Protein AF-A0A1Y1MEG2-F1 (afdb_monomer_lite)

Sequence (226 aa):
NVDNLCLPRALVVAIAKATGDPDYHNIRKDRAQIQYQKAKLLMQEAEVEIGANGAGLLELQKFQSHLSNFKIVVYNYGTKWRDILFEGDSDASLKINLLYCNNHYNVIASLTSAFVCRYFCDKCHVGYNNKFGHSCIGVCSSCKHAPPCDREQHIKCPNCSRYFVSKTCFNKHKELAPKELKTVCEKLFKCKTCYKTIREGMEHTCNSYYCKTCKKNRPDDHLCYM

Foldseek 3Di:
DQPLLQVLLLVQLLVCLLVVPPCSVCSVVCPVPNSVVSSVVLCVQLVHDADPLHDADVNVQSSCVSPQLEWEWEAEPDPQQQDTRDTRPHPHPGYWYWYQDPNGIHGDSDLCVVQVAPDADPQRRDGHHDPLPDDDCCAANQLRHGRHDDADDWDADPQQRGTARDVVSVVSQQDADPPHPGGVSQQWHADPPQRDIDGPPDDDDPQWDQDPQVRGIDGVPDDDDD

pLDDT: mean 89.36, std 7.58, range [56.0, 97.88]

Radius of gyration: 23.46 Å; chains: 1; bounding box: 53×42×66 Å

Structure (mmCIF, N/CA/C/O backbone):
data_AF-A0A1Y1MEG2-F1
#
_entry.id   AF-A0A1Y1MEG2-F1
#
loop_
_atom_site.group_PDB
_atom_site.id
_atom_site.type_symbol
_atom_site.label_atom_id
_atom_site.label_alt_id
_atom_site.label_comp_id
_atom_site.label_asym_id
_atom_site.label_entity_id
_atom_site.label_seq_id
_atom_site.pdbx_PDB_ins_code
_atom_site.Cartn_x
_atom_site.Cartn_y
_atom_site.Cartn_z
_atom_site.occupancy
_atom_site.B_iso_or_equiv
_atom_site.auth_seq_id
_atom_site.auth_comp_id
_atom_site.auth_asym_id
_atom_site.auth_atom_id
_atom_site.pdbx_PDB_model_num
ATOM 1 N N . ASN A 1 1 ? -17.553 -11.718 14.188 1.00 56.00 1 ASN A N 1
ATOM 2 C CA . ASN A 1 1 ? -17.823 -10.584 15.093 1.00 56.00 1 ASN A CA 1
ATOM 3 C C . ASN A 1 1 ? -19.312 -10.281 15.027 1.00 56.00 1 ASN A C 1
ATOM 5 O O . ASN A 1 1 ? -19.815 -10.252 13.914 1.00 56.00 1 ASN A O 1
ATOM 9 N N . VAL A 1 2 ? -19.997 -10.113 16.158 1.00 67.31 2 VAL A N 1
ATOM 10 C CA . VAL A 1 2 ? -21.469 -9.932 16.234 1.00 67.31 2 VAL A CA 1
ATOM 11 C C . VAL A 1 2 ? -21.881 -8.566 16.799 1.00 67.31 2 VAL A C 1
ATOM 13 O O . VAL A 1 2 ? -23.062 -8.258 16.851 1.00 67.31 2 VAL A O 1
ATOM 16 N N . ASP A 1 3 ? -20.917 -7.730 17.194 1.00 79.69 3 ASP A N 1
ATOM 17 C CA . ASP A 1 3 ? -21.151 -6.459 17.893 1.00 79.69 3 ASP A CA 1
ATOM 18 C C . ASP A 1 3 ? -21.179 -5.221 16.975 1.00 79.69 3 ASP A C 1
ATOM 20 O O . ASP A 1 3 ? -21.146 -4.100 17.466 1.00 79.69 3 ASP A O 1
ATOM 24 N N . ASN A 1 4 ? -21.201 -5.397 15.647 1.00 88.75 4 ASN A N 1
ATOM 25 C CA . ASN A 1 4 ? -21.081 -4.333 14.634 1.00 88.75 4 ASN A CA 1
ATOM 26 C C . ASN A 1 4 ? -19.788 -3.489 14.689 1.00 88.75 4 ASN A C 1
ATOM 28 O O . ASN A 1 4 ? -19.543 -2.679 13.796 1.00 88.75 4 ASN A O 1
ATOM 32 N N . LEU A 1 5 ? -18.878 -3.742 15.636 1.00 93.12 5 LEU A N 1
ATOM 33 C CA . LEU A 1 5 ? -17.628 -2.994 15.832 1.00 93.12 5 LEU A CA 1
ATOM 34 C C . LEU A 1 5 ? -16.473 -3.530 14.983 1.00 93.12 5 LEU A C 1
ATOM 36 O O . LEU A 1 5 ? -15.303 -3.386 15.334 1.00 93.12 5 LEU A O 1
ATOM 40 N N . CYS A 1 6 ? -16.775 -4.184 13.864 1.00 95.00 6 CYS A N 1
ATOM 41 C CA . CYS A 1 6 ? -15.752 -4.790 13.018 1.00 95.00 6 CYS A CA 1
ATOM 42 C C . CYS A 1 6 ? -14.744 -3.772 12.470 1.00 95.00 6 CYS A C 1
ATOM 44 O O . CYS A 1 6 ? -13.552 -4.065 12.479 1.00 95.00 6 CYS A O 1
ATOM 46 N N . LEU A 1 7 ? -15.190 -2.570 12.089 1.00 96.50 7 LEU A N 1
ATOM 47 C CA . LEU A 1 7 ? -14.300 -1.502 11.633 1.00 96.50 7 LEU A CA 1
ATOM 48 C C . LEU A 1 7 ? -13.327 -1.030 12.729 1.00 96.50 7 LEU A C 1
ATOM 50 O O . LEU A 1 7 ? -12.123 -1.201 12.537 1.00 96.50 7 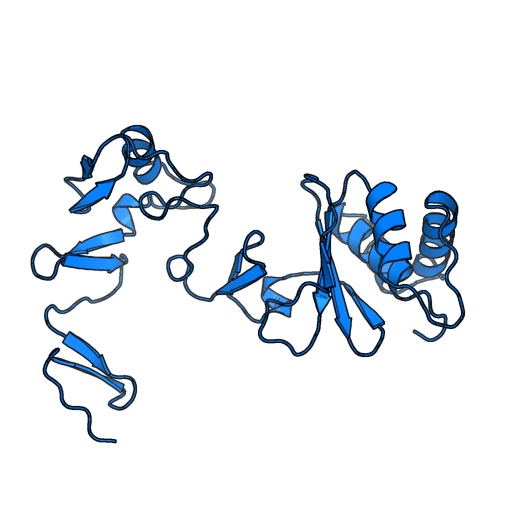LEU A O 1
ATOM 54 N N . PRO A 1 8 ? -13.771 -0.490 13.882 1.00 97.12 8 PRO A N 1
ATOM 55 C CA . PRO A 1 8 ? -12.843 0.024 14.892 1.00 97.12 8 PRO A CA 1
ATOM 56 C C . PRO A 1 8 ? -11.948 -1.079 15.473 1.00 97.12 8 PRO A C 1
ATOM 58 O O . PRO A 1 8 ? -10.762 -0.852 15.706 1.00 97.12 8 PRO A O 1
ATOM 61 N N . ARG A 1 9 ? -12.449 -2.315 15.612 1.00 96.75 9 ARG A N 1
ATOM 62 C CA . ARG A 1 9 ? -11.621 -3.468 16.006 1.00 96.75 9 ARG A CA 1
ATOM 63 C C . ARG A 1 9 ? -10.546 -3.800 14.968 1.00 96.75 9 ARG A C 1
ATOM 65 O O . ARG A 1 9 ? -9.422 -4.141 15.345 1.00 96.75 9 ARG A O 1
ATOM 72 N N . ALA A 1 10 ? -10.865 -3.709 13.677 1.00 97.06 10 ALA A N 1
ATOM 73 C CA . ALA A 1 10 ? -9.890 -3.902 12.609 1.00 97.06 10 ALA A CA 1
ATOM 74 C C . ALA A 1 10 ? -8.850 -2.770 12.588 1.00 97.06 10 ALA A C 1
ATOM 76 O O . ALA A 1 10 ? -7.658 -3.054 12.470 1.00 97.06 10 ALA A O 1
ATOM 77 N N . LEU A 1 11 ? -9.271 -1.515 12.784 1.00 97.88 11 LEU A N 1
ATOM 78 C CA . LEU A 1 11 ? -8.370 -0.364 12.885 1.00 97.88 11 LEU A CA 1
ATOM 79 C C . LEU A 1 11 ? -7.366 -0.540 14.026 1.00 97.88 11 LEU A C 1
ATOM 81 O O . LEU A 1 11 ? -6.169 -0.444 13.788 1.00 97.88 11 LEU A O 1
ATOM 85 N N . VAL A 1 12 ? -7.820 -0.905 15.227 1.00 97.81 12 VAL A N 1
ATOM 86 C CA . VAL A 1 12 ? -6.942 -1.158 16.383 1.00 97.81 12 VAL A CA 1
ATOM 87 C C . VAL A 1 12 ? -5.876 -2.215 16.078 1.00 97.81 12 VAL A C 1
ATOM 89 O O . VAL A 1 12 ? -4.698 -2.024 16.378 1.00 97.81 12 VAL A O 1
ATOM 92 N N . VAL A 1 13 ? -6.264 -3.329 15.451 1.00 97.56 13 VAL A N 1
ATOM 93 C CA . VAL A 1 13 ? -5.317 -4.396 15.083 1.00 97.56 13 VAL A CA 1
ATOM 94 C C . VAL A 1 13 ? -4.341 -3.928 14.003 1.00 97.56 13 VAL A C 1
ATOM 96 O O . VAL A 1 13 ? -3.157 -4.269 14.058 1.00 97.56 13 VAL A O 1
ATOM 99 N N . ALA A 1 14 ? -4.814 -3.158 13.023 1.00 97.12 14 ALA A N 1
ATOM 100 C CA . ALA A 1 14 ? -3.979 -2.635 11.950 1.00 97.12 14 ALA A CA 1
ATOM 101 C C . ALA A 1 14 ? -2.985 -1.575 12.448 1.00 97.12 14 ALA A C 1
ATOM 103 O O . ALA A 1 14 ? -1.819 -1.629 12.063 1.00 97.12 14 ALA A O 1
ATOM 104 N N . ILE A 1 15 ? -3.413 -0.680 13.344 1.00 97.06 15 ILE A N 1
ATOM 105 C CA . ILE A 1 15 ? -2.559 0.309 14.016 1.00 97.06 15 ILE A CA 1
ATOM 106 C C . ILE A 1 15 ? -1.446 -0.416 14.769 1.00 97.06 15 ILE A C 1
ATOM 108 O O . ILE A 1 15 ? -0.277 -0.177 14.484 1.00 97.06 15 ILE A O 1
ATOM 112 N N . ALA A 1 16 ? -1.799 -1.373 15.636 1.00 96.75 16 ALA A N 1
ATOM 113 C CA . ALA A 1 16 ? -0.828 -2.158 16.398 1.00 96.75 16 ALA A CA 1
ATOM 114 C C . ALA A 1 16 ? 0.191 -2.869 15.488 1.00 96.75 16 ALA A C 1
ATOM 116 O O . ALA A 1 16 ? 1.383 -2.937 15.788 1.00 96.75 16 ALA A O 1
ATOM 117 N N . LYS A 1 17 ? -0.255 -3.375 14.330 1.00 95.50 17 LYS A N 1
ATOM 118 C CA . LYS A 1 17 ? 0.644 -3.984 13.345 1.00 95.50 17 LYS A CA 1
ATOM 119 C C . LYS A 1 17 ? 1.578 -2.963 12.692 1.00 95.50 17 LYS A C 1
ATOM 121 O O . LYS A 1 17 ? 2.751 -3.277 12.493 1.00 95.50 17 LYS A O 1
ATOM 126 N N . ALA A 1 18 ? 1.055 -1.799 12.313 1.00 94.12 18 ALA A N 1
ATOM 127 C CA . ALA A 1 18 ? 1.789 -0.758 11.602 1.00 94.12 18 ALA A CA 1
ATOM 128 C C . ALA A 1 18 ? 2.834 -0.067 12.490 1.00 94.12 18 ALA A C 1
ATOM 130 O O . ALA A 1 18 ? 3.904 0.284 12.000 1.00 94.12 18 ALA A O 1
ATOM 131 N N . THR A 1 19 ? 2.551 0.084 13.785 1.00 94.88 19 THR A N 1
ATOM 132 C CA . THR A 1 19 ? 3.462 0.698 14.763 1.00 94.88 19 THR A CA 1
ATOM 133 C C . THR A 1 19 ? 4.447 -0.288 15.388 1.00 94.88 19 THR A C 1
ATOM 135 O O . THR A 1 19 ? 5.378 0.137 16.064 1.00 94.88 19 THR A O 1
ATOM 138 N N . GLY A 1 20 ? 4.274 -1.595 15.162 1.00 94.44 20 GLY A N 1
ATOM 139 C CA . GLY A 1 20 ? 5.105 -2.619 15.797 1.00 94.44 20 GLY A CA 1
ATOM 140 C C . GLY A 1 20 ? 4.824 -2.771 17.294 1.00 94.44 20 GLY A C 1
ATOM 141 O O . GLY A 1 20 ? 5.748 -3.028 18.058 1.00 94.44 20 GLY A O 1
ATOM 142 N N . ASP A 1 21 ? 3.564 -2.602 17.702 1.00 95.75 21 ASP A N 1
ATOM 143 C CA . ASP A 1 21 ? 3.123 -2.696 19.095 1.00 95.75 21 ASP A CA 1
ATOM 144 C C . ASP A 1 21 ? 3.514 -4.064 19.707 1.00 95.75 21 ASP A C 1
ATOM 146 O O . ASP A 1 21 ? 3.182 -5.110 19.126 1.00 95.75 21 ASP A O 1
ATOM 150 N N . PRO A 1 22 ? 4.208 -4.092 20.865 1.00 96.06 22 PRO A N 1
ATOM 151 C CA . PRO A 1 22 ? 4.634 -5.336 21.509 1.00 96.06 22 PRO A CA 1
ATOM 152 C C . PRO A 1 22 ? 3.455 -6.243 21.898 1.00 96.06 22 PRO A C 1
ATOM 154 O O . PRO A 1 22 ? 3.593 -7.468 21.892 1.00 96.06 22 PRO A O 1
ATOM 157 N N . ASP A 1 23 ? 2.274 -5.672 22.150 1.00 95.38 23 ASP A N 1
ATOM 158 C CA . ASP A 1 23 ? 1.051 -6.395 22.496 1.00 95.38 23 ASP A CA 1
ATOM 159 C C . ASP A 1 23 ? 0.210 -6.804 21.280 1.00 95.38 23 ASP A C 1
ATOM 161 O O . ASP A 1 23 ? -0.886 -7.355 21.437 1.00 95.38 23 ASP A O 1
ATOM 165 N N . TYR A 1 24 ? 0.713 -6.623 20.051 1.00 96.00 24 TYR A N 1
ATOM 166 C CA . TYR A 1 24 ? -0.004 -6.945 18.812 1.00 96.00 24 TYR A CA 1
ATOM 167 C C . TYR A 1 24 ? -0.692 -8.321 18.838 1.00 96.00 24 TYR A C 1
ATOM 169 O O . TYR A 1 24 ? -1.834 -8.464 18.395 1.00 96.00 24 TYR A O 1
ATOM 177 N N . HIS A 1 25 ? -0.032 -9.352 19.375 1.00 95.81 25 HIS A N 1
ATOM 178 C CA . HIS A 1 25 ? -0.606 -10.696 19.456 1.00 95.81 25 HIS A CA 1
ATOM 179 C C . HIS A 1 25 ? -1.798 -10.798 20.414 1.00 95.81 25 HIS A C 1
ATOM 181 O O . HIS A 1 25 ? -2.749 -11.527 20.115 1.00 95.81 25 HIS A O 1
ATOM 187 N N . ASN A 1 26 ? -1.756 -10.087 21.541 1.00 96.56 26 ASN A N 1
ATOM 188 C CA . ASN A 1 26 ? -2.843 -10.040 22.516 1.00 96.56 26 ASN A CA 1
ATOM 189 C C . ASN A 1 26 ? -4.017 -9.225 21.961 1.00 96.56 26 ASN A C 1
ATOM 191 O O . ASN A 1 26 ? -5.154 -9.695 22.009 1.00 96.56 26 ASN A O 1
ATOM 195 N N . ILE A 1 27 ? -3.723 -8.082 21.332 1.00 96.56 27 ILE A N 1
ATOM 196 C CA . ILE A 1 27 ? -4.700 -7.221 20.656 1.00 96.56 27 ILE A CA 1
ATOM 197 C C . ILE A 1 27 ? -5.405 -7.988 19.531 1.00 96.56 27 ILE A C 1
ATOM 199 O O . ILE A 1 27 ? -6.628 -8.038 19.479 1.00 96.56 27 ILE A O 1
ATOM 203 N N . ARG A 1 28 ? -4.662 -8.659 18.643 1.00 95.06 28 ARG A N 1
ATOM 204 C CA . ARG A 1 28 ? -5.244 -9.408 17.516 1.00 95.06 28 ARG A CA 1
ATOM 205 C C . ARG A 1 28 ? -6.159 -10.550 17.959 1.00 95.06 28 ARG A C 1
ATOM 207 O O . ARG A 1 28 ? -7.113 -10.867 17.255 1.00 95.06 28 ARG A O 1
ATOM 214 N N . LYS A 1 29 ? -5.837 -11.204 19.076 1.00 94.44 29 LYS A N 1
ATOM 215 C CA . LYS A 1 29 ? -6.625 -12.315 19.632 1.00 94.44 29 LYS A CA 1
ATOM 216 C C . LYS A 1 29 ? -7.743 -11.849 20.569 1.00 94.44 29 LYS A C 1
ATOM 218 O O . LYS A 1 29 ? -8.429 -12.703 21.116 1.00 94.44 29 LYS A O 1
ATOM 223 N N . ASP A 1 30 ? -7.883 -10.539 20.774 1.00 94.50 30 ASP A N 1
ATOM 224 C CA . ASP A 1 30 ? -8.781 -9.929 21.759 1.00 94.50 30 ASP A CA 1
ATOM 225 C C . ASP A 1 30 ? -8.650 -10.547 23.164 1.00 94.50 30 ASP A C 1
ATOM 227 O O . ASP A 1 30 ? -9.629 -10.791 23.873 1.00 94.50 30 ASP A O 1
ATOM 231 N N . ARG A 1 31 ? -7.412 -10.852 23.578 1.00 94.50 31 ARG A N 1
ATOM 232 C CA . ARG A 1 31 ? -7.159 -11.400 24.917 1.00 94.50 31 ARG A CA 1
ATOM 233 C C . ARG A 1 31 ? -7.563 -10.375 25.966 1.00 94.50 31 ARG A C 1
ATOM 235 O O . ARG A 1 31 ? -7.221 -9.207 25.829 1.00 94.50 31 ARG A O 1
ATOM 242 N N . ALA A 1 32 ? -8.284 -10.826 26.993 1.00 93.50 32 ALA A N 1
ATOM 243 C CA . ALA A 1 32 ? -8.824 -9.964 28.045 1.00 93.50 32 ALA A CA 1
ATOM 244 C C . ALA A 1 32 ? -9.617 -8.753 27.506 1.00 93.50 32 ALA A C 1
ATOM 246 O O . ALA A 1 32 ? -9.633 -7.698 28.129 1.00 93.50 32 ALA A O 1
ATOM 247 N N . GLN A 1 33 ? -10.253 -8.895 26.336 1.00 94.44 33 GLN A N 1
ATOM 248 C CA . GLN A 1 33 ? -11.025 -7.833 25.683 1.00 94.44 33 GLN A CA 1
ATOM 249 C C . GLN A 1 33 ? -10.211 -6.580 25.308 1.00 94.44 33 GLN A C 1
ATOM 251 O O . GLN A 1 33 ? -10.778 -5.505 25.104 1.00 94.44 33 GLN A O 1
ATOM 256 N N . ILE A 1 34 ? -8.881 -6.684 25.194 1.00 96.06 34 ILE A N 1
ATOM 257 C CA . ILE A 1 34 ? -8.016 -5.535 24.883 1.00 96.06 34 ILE A CA 1
ATOM 258 C C . ILE A 1 34 ? -8.394 -4.894 23.538 1.00 96.06 34 ILE A C 1
ATOM 260 O O . ILE A 1 34 ? -8.375 -3.668 23.417 1.00 96.06 34 ILE A O 1
ATOM 264 N N . GLN A 1 35 ? -8.754 -5.693 22.526 1.00 96.38 35 GLN A N 1
ATOM 265 C CA . GLN A 1 35 ? -9.163 -5.165 21.221 1.00 96.38 35 GLN A CA 1
ATOM 266 C C . GLN A 1 35 ? -10.457 -4.368 21.353 1.00 96.38 35 GLN A C 1
ATOM 268 O O . GLN A 1 35 ? -10.565 -3.278 20.797 1.00 96.38 35 GLN A O 1
ATOM 273 N N . TYR A 1 36 ? -11.428 -4.918 22.084 1.00 95.81 36 TYR A N 1
ATOM 274 C CA . TYR A 1 36 ? -12.718 -4.280 22.316 1.00 95.81 36 TYR A CA 1
ATOM 275 C C . TYR A 1 36 ? -12.570 -2.943 23.046 1.00 95.81 36 TYR A C 1
ATOM 277 O O . TYR A 1 36 ? -13.102 -1.935 22.587 1.00 95.81 36 TYR A O 1
ATOM 285 N N . GLN A 1 37 ? -11.806 -2.917 24.141 1.00 96.62 37 GLN A N 1
ATOM 286 C CA . GLN A 1 37 ? -11.613 -1.707 24.942 1.00 96.62 37 GLN A CA 1
ATOM 287 C C . GLN A 1 37 ? -10.895 -0.615 24.143 1.00 96.62 37 GLN A C 1
ATOM 289 O O . GLN A 1 37 ? -11.354 0.525 24.096 1.00 96.62 37 GLN A O 1
ATOM 294 N N . LYS A 1 38 ? -9.825 -0.971 23.419 1.00 97.56 38 LYS A N 1
ATOM 295 C CA . LYS A 1 38 ? -9.136 -0.035 22.516 1.00 97.56 38 LYS A CA 1
ATOM 296 C C . LYS A 1 38 ? -10.045 0.448 21.382 1.00 97.56 38 LYS A C 1
ATOM 298 O O . LYS A 1 38 ? -9.948 1.603 20.990 1.00 97.56 38 LYS A O 1
ATOM 303 N N . ALA A 1 39 ? -10.932 -0.402 20.862 1.00 97.19 39 ALA A N 1
ATOM 304 C CA . ALA A 1 39 ? -11.874 -0.015 19.812 1.00 97.19 39 ALA A CA 1
ATOM 305 C C . ALA A 1 39 ? -12.910 0.993 20.328 1.00 97.19 39 ALA A C 1
ATOM 307 O O . ALA A 1 39 ? -13.209 1.959 19.634 1.00 97.19 39 ALA A O 1
ATOM 308 N N . LYS A 1 40 ? -13.419 0.802 21.552 1.00 96.94 40 LYS A N 1
ATOM 309 C CA . LYS A 1 40 ? -14.319 1.757 22.213 1.00 96.94 40 LYS A CA 1
ATOM 310 C C . LYS A 1 40 ? -13.640 3.095 22.484 1.00 96.94 40 LYS A C 1
ATOM 312 O O . LYS A 1 40 ? -14.232 4.127 22.190 1.00 96.94 40 LYS A O 1
ATOM 317 N N . LEU A 1 41 ? -12.400 3.069 22.973 1.00 97.75 41 LEU A N 1
ATOM 318 C CA . LEU A 1 41 ? -11.614 4.283 23.179 1.00 97.75 41 LEU A CA 1
ATOM 319 C C . LEU A 1 41 ? -11.390 5.030 21.856 1.00 97.75 41 LEU A C 1
ATOM 321 O O . LEU A 1 41 ? -11.687 6.214 21.772 1.00 97.75 41 LEU A O 1
ATOM 325 N N . LEU A 1 42 ? -10.978 4.324 20.798 1.00 97.81 42 LEU A N 1
ATOM 326 C CA . LEU A 1 42 ? -10.789 4.912 19.469 1.00 97.81 42 LEU A CA 1
ATOM 327 C C . LEU A 1 42 ? -12.076 5.553 18.927 1.00 97.81 42 LEU A C 1
ATOM 329 O O . LEU A 1 42 ? -12.027 6.618 18.322 1.00 97.81 42 LEU A O 1
ATOM 333 N N . MET A 1 43 ? -13.230 4.911 19.127 1.00 97.81 43 MET A N 1
ATOM 334 C CA . MET A 1 43 ? -14.527 5.478 18.744 1.00 97.81 43 MET A CA 1
ATOM 335 C C . MET A 1 43 ? -14.841 6.765 19.504 1.00 97.81 43 MET A C 1
ATOM 337 O O . MET A 1 43 ? -15.316 7.720 18.897 1.00 97.81 43 MET A O 1
ATOM 341 N N . GLN A 1 44 ? -14.573 6.787 20.811 1.00 97.50 44 GLN A N 1
ATOM 342 C CA . GLN A 1 44 ? -14.793 7.960 21.649 1.00 97.50 44 GLN A CA 1
ATOM 343 C C . GLN A 1 44 ? -13.890 9.123 21.224 1.00 97.50 44 GLN A C 1
ATOM 345 O O . GLN A 1 44 ? -14.376 10.235 21.063 1.00 97.50 44 GLN A O 1
ATOM 350 N N . GLU A 1 45 ? -12.600 8.865 21.003 1.00 97.38 45 GLU A N 1
ATOM 351 C CA . GLU A 1 45 ? -11.635 9.887 20.581 1.00 97.38 45 GLU A CA 1
ATOM 352 C C . GLU A 1 45 ? -11.932 10.443 19.182 1.00 97.38 45 GLU A C 1
ATOM 354 O O . GLU A 1 45 ? -11.740 11.630 18.944 1.00 97.38 45 GLU A O 1
ATOM 359 N N . ALA A 1 46 ? -12.413 9.599 18.265 1.00 96.81 46 ALA A N 1
ATOM 360 C CA . ALA A 1 46 ? -12.767 9.999 16.903 1.00 96.81 46 ALA A CA 1
ATOM 361 C C . ALA A 1 46 ? -14.205 10.539 16.770 1.00 96.81 46 ALA A C 1
ATOM 363 O O . ALA A 1 46 ? -14.647 10.809 15.652 1.00 96.81 46 ALA A O 1
ATOM 364 N N . GLU A 1 47 ? -14.957 10.638 17.874 1.00 97.06 47 GLU A N 1
ATOM 365 C CA . GLU A 1 47 ? -16.367 11.059 17.894 1.00 97.06 47 GLU A CA 1
ATOM 366 C C . GLU A 1 47 ? -17.241 10.256 16.902 1.00 97.06 47 GLU A C 1
ATOM 368 O O . GLU A 1 47 ? -18.047 10.787 16.119 1.00 97.06 47 GLU A O 1
ATOM 373 N N . VAL A 1 48 ? -17.041 8.933 16.904 1.00 96.56 48 VAL A N 1
ATOM 374 C CA . VAL A 1 48 ? -17.735 7.970 16.043 1.00 96.56 48 VAL A CA 1
ATOM 375 C C . VAL A 1 48 ? -18.709 7.123 16.855 1.00 96.56 48 VAL A C 1
ATOM 377 O O . VAL A 1 48 ? -18.318 6.354 17.732 1.00 96.56 48 VAL A O 1
ATOM 380 N N . GLU A 1 49 ? -19.978 7.165 16.465 1.00 93.75 49 GLU A N 1
ATOM 381 C CA . GLU A 1 49 ? -21.012 6.258 16.954 1.00 93.75 49 GLU A CA 1
ATOM 382 C C . GLU A 1 49 ? -21.380 5.259 15.855 1.00 93.75 49 GLU A C 1
ATOM 384 O O . GLU A 1 49 ? -21.615 5.639 14.712 1.00 93.75 49 GLU A O 1
ATOM 389 N N . ILE A 1 50 ? -21.415 3.966 16.191 1.00 91.88 50 ILE A N 1
ATOM 390 C CA . ILE A 1 50 ? -21.754 2.897 15.243 1.00 91.88 50 ILE A CA 1
ATOM 391 C C . ILE A 1 50 ? -23.111 2.323 15.631 1.00 91.88 50 ILE A C 1
ATOM 393 O O . ILE A 1 50 ? -23.260 1.730 16.700 1.00 91.88 50 ILE A O 1
ATOM 397 N N . GLY A 1 51 ? -24.090 2.498 14.745 1.00 87.31 51 GLY A N 1
ATOM 398 C CA . GLY A 1 51 ? -25.440 1.973 14.918 1.00 87.31 51 GLY A CA 1
ATOM 399 C C . GLY A 1 51 ? -25.578 0.486 14.572 1.00 87.31 51 GLY A C 1
ATOM 400 O O . GLY A 1 51 ? -24.616 -0.223 14.268 1.00 87.31 51 GLY A O 1
ATOM 401 N N . ALA A 1 52 ? -26.825 0.010 14.556 1.00 84.88 52 ALA A N 1
ATOM 402 C CA . ALA A 1 52 ? -27.166 -1.384 14.250 1.00 84.88 52 ALA A CA 1
ATOM 403 C C . ALA A 1 52 ? -26.746 -1.842 12.837 1.00 84.88 52 ALA A C 1
ATOM 405 O O . ALA A 1 52 ? -26.571 -3.036 12.611 1.00 84.88 52 ALA A O 1
ATOM 406 N N . ASN A 1 53 ? -26.549 -0.902 11.909 1.00 84.50 53 ASN A N 1
ATOM 407 C CA . ASN A 1 53 ? -26.160 -1.181 10.525 1.00 84.50 53 ASN A CA 1
ATOM 408 C C . ASN A 1 53 ? -24.640 -1.339 10.335 1.00 84.50 53 ASN A C 1
ATOM 410 O O . ASN A 1 53 ? -24.185 -1.638 9.232 1.00 84.50 53 ASN A O 1
ATOM 414 N N . GLY A 1 54 ? -23.853 -1.167 11.401 1.00 88.38 54 GLY A N 1
ATOM 415 C CA . GLY A 1 54 ? -22.398 -1.159 11.319 1.00 88.38 54 GLY A CA 1
ATOM 416 C C . GLY A 1 54 ? -21.841 0.163 10.795 1.00 88.38 54 GLY A C 1
ATOM 417 O O . GLY A 1 54 ? -22.544 1.168 10.721 1.00 88.38 54 GLY A O 1
ATOM 418 N N . ALA A 1 55 ? -20.543 0.156 10.497 1.00 92.56 55 ALA A N 1
ATOM 419 C CA . ALA A 1 55 ? -19.807 1.335 10.058 1.00 92.56 55 ALA A CA 1
ATOM 420 C C . ALA A 1 55 ? -19.633 1.366 8.534 1.00 92.56 55 ALA A C 1
ATOM 422 O O . ALA A 1 55 ? -19.327 0.344 7.910 1.00 92.56 55 ALA A O 1
ATOM 423 N N . GLY A 1 56 ? -19.766 2.550 7.949 1.00 92.19 56 GLY A N 1
ATOM 424 C CA . GLY A 1 56 ? -19.629 2.807 6.524 1.00 92.19 56 GLY A CA 1
ATOM 425 C C . GLY A 1 56 ? -18.645 3.935 6.219 1.00 92.19 56 GLY A C 1
ATOM 426 O O . GLY A 1 56 ? -17.649 4.144 6.914 1.00 92.19 56 GLY A O 1
ATOM 427 N N . LEU A 1 57 ? -18.922 4.650 5.127 1.00 93.75 57 LEU A N 1
ATOM 428 C CA . LEU A 1 57 ? -18.040 5.686 4.588 1.00 93.75 57 LEU A CA 1
ATOM 429 C C . LEU A 1 57 ? -17.881 6.891 5.530 1.00 93.75 57 LEU A C 1
ATOM 431 O O . LEU A 1 57 ? -16.780 7.421 5.646 1.00 93.75 57 LEU A O 1
ATOM 435 N N . LEU A 1 58 ? -18.952 7.303 6.217 1.00 94.75 58 LEU A N 1
ATOM 436 C CA . LEU A 1 58 ? -18.925 8.450 7.132 1.00 94.75 58 LEU A CA 1
ATOM 437 C C . LEU A 1 58 ? -18.020 8.180 8.339 1.00 94.75 58 LEU A C 1
ATOM 439 O O . LEU A 1 58 ? -17.196 9.015 8.710 1.00 94.75 58 LEU A O 1
ATOM 443 N N . GLU A 1 59 ? -18.119 6.984 8.919 1.00 96.50 59 GLU A N 1
ATOM 444 C CA . GLU A 1 59 ? -17.259 6.574 10.026 1.00 96.50 59 GLU A CA 1
ATOM 445 C C . GLU A 1 59 ? -15.804 6.435 9.566 1.00 96.50 59 GLU A C 1
ATOM 447 O O . GLU A 1 59 ? -14.898 6.876 10.269 1.00 96.50 59 GLU A O 1
ATOM 452 N N . LEU A 1 60 ? -15.563 5.884 8.368 1.00 96.94 60 LEU A N 1
ATOM 453 C CA . LEU A 1 60 ? -14.223 5.812 7.772 1.00 96.94 60 LEU A CA 1
ATOM 454 C C . LEU A 1 60 ? -13.584 7.196 7.603 1.00 96.94 60 LEU A C 1
ATOM 456 O O . LEU A 1 60 ? -12.402 7.351 7.906 1.00 96.94 60 LEU A O 1
ATOM 460 N N . GLN A 1 61 ? -14.352 8.198 7.167 1.00 96.81 61 GLN A N 1
ATOM 461 C CA . GLN A 1 61 ? -13.878 9.579 7.050 1.00 96.81 61 GLN A CA 1
ATOM 462 C C . GLN A 1 61 ? -13.493 10.158 8.412 1.00 96.81 61 GLN A C 1
ATOM 464 O O . GLN A 1 61 ? -12.384 10.666 8.556 1.00 96.81 61 GLN A O 1
ATOM 469 N N . LYS A 1 62 ? -14.351 10.010 9.429 1.00 97.25 62 LYS A N 1
ATOM 470 C CA . LYS A 1 62 ? -14.048 10.460 10.798 1.00 97.25 62 LYS A CA 1
ATOM 471 C C . LYS A 1 62 ? -12.797 9.786 11.364 1.00 97.25 62 LYS A C 1
ATOM 473 O O . LYS A 1 62 ? -11.909 10.462 11.881 1.00 97.25 62 LYS A O 1
ATOM 478 N N . PHE A 1 63 ? -12.677 8.467 11.203 1.00 97.75 63 PHE A N 1
ATOM 479 C CA . PHE A 1 63 ? -11.477 7.745 11.624 1.00 97.75 63 PHE A CA 1
ATOM 480 C C . PHE A 1 63 ? -10.230 8.203 10.868 1.00 97.75 63 PHE A C 1
ATOM 482 O O . PHE A 1 63 ? -9.178 8.321 11.485 1.00 97.75 63 PHE A O 1
ATOM 489 N N . GLN A 1 64 ? -10.322 8.478 9.564 1.00 97.31 64 GLN A N 1
ATOM 490 C CA . GLN A 1 64 ? -9.196 9.007 8.794 1.00 97.31 64 GLN A CA 1
ATOM 491 C C . GLN A 1 64 ? -8.771 10.398 9.281 1.00 97.31 64 GLN A C 1
ATOM 493 O O . GLN A 1 64 ? -7.573 10.661 9.371 1.00 97.31 64 GLN A O 1
ATOM 498 N N . SER A 1 65 ? -9.723 11.277 9.606 1.00 96.19 65 SER A N 1
ATOM 499 C CA . SER A 1 65 ? -9.426 12.604 10.156 1.00 96.19 65 SER A CA 1
ATOM 500 C C . SER A 1 65 ? -8.733 12.519 11.517 1.00 96.19 65 SER A C 1
ATOM 502 O O . SER A 1 65 ? -7.758 13.231 11.746 1.00 96.19 65 SER A O 1
ATOM 504 N N . HIS A 1 66 ? -9.188 11.618 12.396 1.00 97.00 66 HIS A N 1
ATOM 505 C CA . HIS A 1 66 ? -8.564 11.393 13.706 1.00 97.00 66 HIS A CA 1
ATOM 506 C C . HIS A 1 66 ? -7.167 10.767 13.585 1.00 97.00 66 HIS A C 1
ATOM 508 O O . HIS A 1 66 ? -6.197 11.224 14.188 1.00 97.00 66 HIS A O 1
ATOM 514 N N . LEU A 1 67 ? -7.034 9.740 12.744 1.00 95.69 67 LEU A N 1
ATOM 515 C CA . LEU A 1 67 ? -5.796 8.994 12.512 1.00 95.69 67 LEU A CA 1
ATOM 516 C C . LEU A 1 67 ? -4.919 9.670 11.446 1.00 95.69 67 LEU A C 1
ATOM 518 O O . LEU A 1 67 ? -4.502 9.036 10.478 1.00 95.69 67 LEU A O 1
ATOM 522 N N . SER A 1 68 ? -4.620 10.958 11.624 1.00 92.75 68 SER A N 1
ATOM 523 C CA . SER A 1 68 ? -3.894 11.789 10.645 1.00 92.75 68 SER A CA 1
ATOM 524 C C . SER A 1 68 ? -2.500 11.261 10.270 1.00 92.75 68 SER A C 1
ATOM 526 O O . SER A 1 68 ? -2.027 11.468 9.153 1.00 92.75 68 SER A O 1
ATOM 528 N N . ASN A 1 69 ? -1.853 10.520 11.171 1.00 94.31 69 ASN A N 1
ATOM 529 C CA . ASN A 1 69 ? -0.563 9.866 10.951 1.00 94.31 69 ASN A CA 1
ATOM 530 C C . ASN A 1 69 ? -0.657 8.527 10.199 1.00 94.31 69 ASN A C 1
ATOM 532 O O . ASN A 1 69 ? 0.375 7.888 9.974 1.00 94.31 69 ASN A O 1
ATOM 536 N N . PHE A 1 70 ? -1.860 8.100 9.809 1.00 96.38 70 PHE A N 1
ATOM 537 C CA . PHE A 1 70 ? -2.106 6.912 9.003 1.00 96.38 70 PHE A CA 1
ATOM 538 C C . PHE A 1 70 ? -2.892 7.253 7.739 1.00 96.38 70 PHE A C 1
ATOM 540 O O . PHE A 1 70 ? -3.697 8.177 7.708 1.00 96.38 70 PHE A O 1
ATOM 547 N N . LYS A 1 71 ? -2.709 6.442 6.698 1.00 96.38 71 LYS A N 1
ATOM 548 C CA . LYS A 1 71 ? -3.590 6.406 5.532 1.00 96.38 71 LYS A CA 1
ATOM 549 C C . LYS A 1 71 ? -4.404 5.118 5.548 1.00 96.38 71 LYS A C 1
ATOM 551 O O . LYS A 1 71 ? -3.837 4.025 5.452 1.00 96.38 71 LYS A O 1
ATOM 556 N N . ILE A 1 72 ? -5.721 5.236 5.674 1.00 97.44 72 ILE A N 1
ATOM 557 C CA . ILE A 1 72 ? -6.660 4.115 5.644 1.00 97.44 72 ILE A CA 1
ATOM 558 C C . ILE A 1 72 ? -7.009 3.807 4.187 1.00 97.44 72 ILE A C 1
ATOM 560 O O . ILE A 1 72 ? -7.426 4.681 3.432 1.00 97.44 72 ILE A O 1
ATOM 564 N N . VAL A 1 73 ? -6.858 2.544 3.797 1.00 95.69 73 VAL A N 1
ATOM 565 C CA . VAL A 1 73 ? -7.245 2.033 2.480 1.00 95.69 73 VAL A CA 1
ATOM 566 C C . VAL A 1 73 ? -8.109 0.795 2.674 1.00 95.69 73 VAL A C 1
ATOM 568 O O . VAL A 1 73 ? -7.683 -0.177 3.303 1.00 95.69 73 VAL A O 1
ATOM 571 N N . VAL A 1 74 ? -9.321 0.819 2.128 1.00 95.50 74 VAL A N 1
ATOM 572 C CA . VAL A 1 74 ? -10.286 -0.278 2.206 1.00 95.50 74 VAL A CA 1
ATOM 573 C C . VAL A 1 74 ? -10.534 -0.847 0.817 1.00 95.50 74 VAL A C 1
ATOM 575 O O . VAL A 1 74 ? -11.019 -0.158 -0.078 1.00 95.50 74 VAL A O 1
ATOM 578 N N . TYR A 1 75 ? -10.233 -2.129 0.652 1.00 92.94 75 TYR A N 1
ATOM 579 C CA . TYR A 1 75 ? -10.431 -2.877 -0.584 1.00 92.94 75 TYR A CA 1
ATOM 580 C C . TYR A 1 75 ? -11.751 -3.640 -0.535 1.00 92.94 75 TYR A C 1
ATOM 582 O O . TYR A 1 75 ? -12.072 -4.251 0.486 1.00 92.94 75 TYR A O 1
ATOM 590 N N . ASN A 1 76 ? -12.487 -3.652 -1.642 1.00 90.00 76 ASN A N 1
ATOM 591 C CA . ASN A 1 76 ? -13.702 -4.448 -1.766 1.00 90.00 76 ASN A CA 1
ATOM 592 C C . ASN A 1 76 ? -13.374 -5.882 -2.220 1.00 90.00 76 ASN A C 1
ATOM 594 O O . ASN A 1 76 ? -12.503 -6.099 -3.068 1.00 90.00 76 ASN A O 1
ATOM 598 N N . TYR A 1 77 ? -14.059 -6.878 -1.661 1.00 80.94 77 TYR A N 1
ATOM 599 C CA . TYR A 1 77 ? -13.890 -8.276 -2.057 1.00 80.94 77 TYR A CA 1
ATOM 600 C C . TYR A 1 77 ? -14.618 -8.591 -3.375 1.00 80.94 77 TYR A C 1
ATOM 602 O O . TYR A 1 77 ? -15.705 -8.092 -3.640 1.00 80.94 77 TYR A O 1
ATOM 610 N N . GLY A 1 78 ? -14.042 -9.471 -4.201 1.00 68.44 78 GLY A N 1
ATOM 611 C CA . GLY A 1 78 ? -14.736 -10.068 -5.353 1.00 68.44 78 GLY A CA 1
ATOM 612 C C . GLY A 1 78 ? -14.651 -9.297 -6.675 1.00 68.44 78 GLY A C 1
ATOM 613 O O . GLY A 1 78 ? -14.965 -9.855 -7.726 1.00 68.44 78 GLY A O 1
ATOM 614 N N . THR A 1 79 ? -14.153 -8.064 -6.681 1.00 60.53 79 THR A N 1
ATOM 615 C CA . THR A 1 79 ? -13.773 -7.382 -7.925 1.00 60.53 79 THR A CA 1
ATOM 616 C C . THR A 1 79 ? -12.329 -7.740 -8.275 1.00 60.53 79 THR A C 1
ATOM 618 O O . THR A 1 79 ? -11.552 -8.140 -7.411 1.00 60.53 79 THR A O 1
ATOM 621 N N . LYS A 1 80 ? -11.944 -7.646 -9.554 1.00 61.06 80 LYS A N 1
ATOM 622 C CA . LYS A 1 80 ? -10.601 -7.995 -10.064 1.00 61.06 80 LYS A CA 1
ATOM 623 C C . LYS A 1 80 ? -9.498 -7.033 -9.577 1.00 61.06 80 LYS A C 1
ATOM 625 O O . LYS A 1 80 ? -8.737 -6.505 -10.389 1.00 61.06 80 LYS A O 1
ATOM 630 N N . TRP A 1 81 ? -9.367 -6.870 -8.263 1.00 61.09 81 TRP A N 1
ATOM 631 C CA . TRP A 1 81 ? -8.186 -6.336 -7.599 1.00 61.09 81 TRP A CA 1
ATOM 632 C C . TRP A 1 81 ? -7.951 -4.843 -7.862 1.00 61.09 81 TRP A C 1
ATOM 634 O O . TRP A 1 81 ? -6.804 -4.431 -7.971 1.00 61.09 81 TRP A O 1
ATOM 644 N N . ARG A 1 82 ? -9.022 -4.050 -8.036 1.00 62.84 82 ARG A N 1
ATOM 645 C CA . ARG A 1 82 ? -8.951 -2.589 -8.268 1.00 62.84 82 ARG A CA 1
ATOM 646 C C . ARG A 1 82 ? -10.024 -1.765 -7.565 1.00 62.84 82 ARG A C 1
ATOM 648 O O . ARG A 1 82 ? -9.955 -0.544 -7.626 1.00 62.84 82 ARG A O 1
ATOM 655 N N . ASP A 1 83 ? -11.019 -2.404 -6.965 1.00 82.31 83 ASP A N 1
ATOM 656 C CA . ASP A 1 83 ? -12.128 -1.668 -6.373 1.00 82.31 83 ASP A CA 1
ATOM 657 C C . ASP A 1 83 ? -11.770 -1.268 -4.946 1.00 82.31 83 ASP A C 1
ATOM 659 O O . ASP A 1 83 ? -11.584 -2.109 -4.056 1.00 82.31 83 ASP A O 1
ATOM 663 N N . ILE A 1 84 ? -11.598 0.033 -4.773 1.00 89.44 84 ILE A N 1
ATOM 664 C CA . ILE A 1 84 ? -11.277 0.660 -3.504 1.00 89.44 84 ILE A CA 1
ATOM 665 C C . ILE A 1 84 ? -12.584 1.235 -2.990 1.00 89.44 84 ILE A C 1
ATOM 667 O O . ILE A 1 84 ? -13.162 2.124 -3.608 1.00 89.44 84 ILE A O 1
ATOM 671 N N . LEU A 1 85 ? -13.043 0.716 -1.857 1.00 92.38 85 LEU A N 1
ATOM 672 C CA . LEU A 1 85 ? -14.228 1.236 -1.187 1.00 92.38 85 LEU A CA 1
ATOM 673 C C . LEU A 1 85 ? -13.941 2.611 -0.574 1.00 92.38 85 LEU A C 1
ATOM 675 O O . LEU A 1 85 ? -14.801 3.486 -0.563 1.00 92.38 85 LEU A O 1
ATOM 679 N N . PHE A 1 86 ? -12.732 2.780 -0.039 1.00 95.00 86 PHE A N 1
ATOM 680 C CA . PHE A 1 86 ? -12.296 4.012 0.600 1.00 95.00 86 PHE A CA 1
ATOM 681 C C . PHE A 1 86 ? -10.778 4.143 0.533 1.00 95.00 86 PHE A C 1
ATOM 683 O O . PHE A 1 86 ? -10.052 3.203 0.859 1.00 95.00 86 PHE A O 1
ATOM 690 N N . GLU A 1 87 ? -10.304 5.323 0.157 1.00 94.75 87 GLU A N 1
ATOM 691 C CA . GLU A 1 87 ? -8.918 5.739 0.318 1.00 94.75 87 GLU A CA 1
ATOM 692 C C . GLU A 1 87 ? -8.929 7.081 1.037 1.00 94.75 87 GLU A C 1
ATOM 694 O O . GLU A 1 87 ? -9.512 8.049 0.555 1.00 94.75 87 GLU A O 1
ATOM 699 N N . GLY A 1 88 ? -8.324 7.113 2.218 1.00 93.50 88 GLY A N 1
ATOM 700 C CA . GLY A 1 88 ? -8.257 8.321 3.013 1.00 93.50 88 GLY A CA 1
ATOM 701 C C . GLY A 1 88 ? -7.363 9.383 2.384 1.00 93.50 88 GLY A C 1
ATOM 702 O O . GLY A 1 88 ? -6.299 9.074 1.839 1.00 93.50 88 GLY A O 1
ATOM 703 N N . ASP A 1 89 ? -7.784 10.638 2.510 1.00 88.75 89 ASP A N 1
ATOM 704 C CA . ASP A 1 89 ? -7.019 11.801 2.069 1.00 88.75 89 ASP A CA 1
ATOM 705 C C . ASP A 1 89 ? -5.916 12.124 3.088 1.00 88.75 89 ASP A C 1
ATOM 707 O O . ASP A 1 89 ? -6.068 12.947 3.987 1.00 88.75 89 ASP A O 1
ATOM 711 N N . SER A 1 90 ? -4.832 11.355 3.026 1.00 88.62 90 SER A N 1
ATOM 712 C CA . SER A 1 90 ? -3.649 11.533 3.864 1.00 88.62 90 SER A CA 1
ATOM 713 C C . SER A 1 90 ? -2.397 11.117 3.100 1.00 88.62 90 SER A C 1
ATOM 715 O O . SER A 1 90 ? -2.378 10.081 2.428 1.00 88.62 90 SER A O 1
ATOM 717 N N . ASP A 1 91 ? -1.330 11.901 3.248 1.00 85.88 91 ASP A N 1
ATOM 718 C CA . ASP A 1 91 ? 0.016 11.594 2.747 1.00 85.88 91 ASP A CA 1
ATOM 719 C C . ASP A 1 91 ? 0.869 10.830 3.774 1.00 85.88 91 ASP A C 1
ATOM 721 O O . ASP A 1 91 ? 2.084 10.674 3.613 1.00 85.88 91 ASP A O 1
ATOM 725 N N . ALA A 1 92 ? 0.243 10.331 4.843 1.00 90.75 92 ALA A N 1
ATOM 726 C CA . ALA A 1 92 ? 0.911 9.554 5.871 1.00 90.75 92 ALA A CA 1
ATOM 727 C C . ALA A 1 92 ? 1.677 8.349 5.300 1.00 90.75 92 ALA A C 1
ATOM 729 O O . ALA A 1 92 ? 1.201 7.593 4.445 1.00 90.75 92 ALA A O 1
ATOM 730 N N . SER A 1 93 ? 2.878 8.133 5.838 1.00 86.50 93 SER A N 1
ATOM 731 C CA . SER A 1 93 ? 3.738 7.014 5.452 1.00 86.50 93 SER A CA 1
ATOM 732 C C . SER A 1 93 ? 3.239 5.674 6.000 1.00 86.50 93 SER A C 1
ATOM 734 O O . SER A 1 93 ? 3.415 4.639 5.349 1.00 86.50 93 SER A O 1
ATOM 736 N N . LEU A 1 94 ? 2.601 5.680 7.176 1.00 93.25 94 LEU A N 1
ATOM 737 C CA . LEU A 1 94 ? 1.998 4.494 7.775 1.00 93.25 94 LEU A CA 1
ATOM 738 C C . LEU A 1 94 ? 0.642 4.219 7.127 1.00 93.25 94 LEU A C 1
ATOM 740 O O . LEU A 1 94 ? -0.208 5.099 7.023 1.00 93.25 94 LEU A O 1
ATOM 744 N N . LYS A 1 95 ? 0.423 2.973 6.706 1.00 93.38 95 LYS A N 1
ATOM 745 C CA . LYS A 1 95 ? -0.799 2.568 6.005 1.00 93.38 95 LYS A CA 1
ATOM 746 C C . LYS A 1 95 ? -1.573 1.524 6.786 1.00 93.38 95 LYS A C 1
ATOM 748 O O . LYS A 1 95 ? -1.001 0.541 7.256 1.00 93.38 95 LYS A O 1
ATOM 753 N N . ILE A 1 96 ? -2.885 1.704 6.829 1.00 96.38 96 ILE A N 1
ATOM 754 C CA . ILE A 1 96 ? -3.848 0.740 7.349 1.00 96.38 96 ILE A CA 1
ATOM 755 C C . ILE A 1 96 ? -4.595 0.158 6.152 1.00 96.38 96 ILE A C 1
ATOM 757 O O . ILE A 1 96 ? -5.338 0.862 5.481 1.00 96.38 96 ILE A O 1
ATOM 761 N N . ASN A 1 97 ? -4.388 -1.129 5.873 1.00 95.38 97 ASN A N 1
ATOM 762 C CA . ASN A 1 97 ? -5.042 -1.816 4.760 1.00 95.38 97 ASN A CA 1
ATOM 763 C C . ASN A 1 97 ? -6.130 -2.749 5.296 1.00 95.38 97 ASN A C 1
ATOM 765 O O . ASN A 1 97 ? -5.835 -3.650 6.086 1.00 95.38 97 ASN A O 1
ATOM 769 N N . LEU A 1 98 ? -7.369 -2.557 4.850 1.00 95.88 98 LEU A N 1
ATOM 770 C CA . LEU A 1 98 ? -8.526 -3.355 5.250 1.00 95.88 98 LEU A CA 1
ATOM 771 C C . LEU A 1 98 ? -9.195 -4.010 4.037 1.00 95.88 98 LEU A C 1
ATOM 773 O O . LEU A 1 98 ? -9.201 -3.453 2.945 1.00 95.88 98 LEU A O 1
ATOM 777 N N . LEU A 1 99 ? -9.791 -5.180 4.237 1.00 93.62 99 LEU A N 1
ATOM 778 C CA . LEU A 1 99 ? -10.645 -5.864 3.271 1.00 93.62 99 LEU A CA 1
ATOM 779 C C . LEU A 1 99 ? -12.093 -5.810 3.760 1.00 93.62 99 LEU A C 1
ATOM 781 O O . LEU A 1 99 ? -12.384 -6.305 4.850 1.00 93.62 99 LEU A O 1
ATOM 785 N N . TYR A 1 100 ? -12.989 -5.268 2.946 1.00 93.19 100 TYR A N 1
ATOM 786 C CA . TYR A 1 100 ? -14.426 -5.289 3.185 1.00 93.19 100 TYR A CA 1
ATOM 787 C C . TYR A 1 100 ? -15.063 -6.460 2.428 1.00 93.19 100 TYR A C 1
ATOM 789 O O . TYR A 1 100 ? -14.955 -6.564 1.206 1.00 93.19 100 TYR A O 1
ATOM 797 N N . CYS A 1 101 ? -15.685 -7.381 3.164 1.00 90.25 101 CYS A N 1
ATOM 798 C CA . CYS A 1 101 ? -16.356 -8.558 2.615 1.00 90.25 101 CYS A CA 1
ATOM 799 C C . CYS A 1 101 ? -17.549 -8.927 3.496 1.00 90.25 101 CYS A C 1
ATOM 801 O O . CYS A 1 101 ? -17.395 -9.000 4.713 1.00 90.25 101 CYS A O 1
ATOM 803 N N . ASN A 1 102 ? -18.718 -9.178 2.897 1.00 87.25 102 ASN A N 1
ATOM 804 C CA . ASN A 1 102 ? -19.935 -9.603 3.605 1.00 87.25 102 ASN A CA 1
ATOM 805 C C . ASN A 1 102 ? -20.285 -8.705 4.809 1.00 87.25 102 ASN A C 1
ATOM 807 O O . ASN A 1 102 ? -20.507 -9.191 5.915 1.00 87.25 102 ASN A O 1
ATOM 811 N N . ASN A 1 103 ? -20.280 -7.385 4.596 1.00 87.69 103 ASN A N 1
ATOM 812 C CA . ASN A 1 103 ? -20.493 -6.373 5.635 1.00 87.69 103 ASN A CA 1
ATOM 813 C C . ASN A 1 103 ? -19.520 -6.459 6.830 1.00 87.69 103 ASN A C 1
ATOM 815 O O . ASN A 1 103 ? -19.865 -6.141 7.967 1.00 87.69 103 ASN A O 1
ATOM 819 N N . HIS A 1 104 ? -18.290 -6.915 6.580 1.00 91.81 104 HIS A N 1
ATOM 820 C CA . HIS A 1 104 ? -17.272 -7.098 7.604 1.00 91.81 104 HIS A CA 1
ATOM 821 C C . HIS A 1 104 ? -15.914 -6.553 7.158 1.00 91.81 104 HIS A C 1
ATOM 823 O O . HIS A 1 104 ? -15.427 -6.875 6.072 1.00 91.81 104 HIS A O 1
ATOM 829 N N . TYR A 1 105 ? -15.274 -5.768 8.027 1.00 94.75 105 TYR A N 1
ATOM 830 C CA . TYR A 1 105 ? -13.910 -5.280 7.821 1.00 94.75 105 TYR A CA 1
ATOM 831 C C . TYR A 1 105 ? -12.898 -6.258 8.414 1.00 94.75 105 TYR A C 1
ATOM 833 O O . TYR A 1 105 ? -12.961 -6.609 9.590 1.00 94.75 105 TYR A O 1
ATOM 841 N N . ASN A 1 106 ? -11.932 -6.663 7.598 1.00 93.44 106 ASN A N 1
ATOM 842 C CA . ASN A 1 106 ? -10.833 -7.543 7.975 1.00 93.44 106 ASN A CA 1
ATOM 843 C C . ASN A 1 106 ? -9.499 -6.829 7.774 1.00 93.44 106 ASN A C 1
ATOM 845 O O . ASN A 1 106 ? -9.335 -6.063 6.830 1.00 93.44 106 ASN A O 1
ATOM 849 N N . VAL A 1 107 ? -8.513 -7.113 8.621 1.00 95.69 107 VAL A N 1
ATOM 850 C CA . VAL A 1 107 ? -7.176 -6.523 8.479 1.00 95.69 107 VAL A CA 1
ATOM 851 C C . VAL A 1 107 ? -6.375 -7.247 7.404 1.00 95.69 107 VAL A C 1
ATOM 853 O O . VAL A 1 107 ? -6.204 -8.466 7.460 1.00 95.69 107 VAL A O 1
ATOM 856 N N . ILE A 1 108 ? -5.797 -6.487 6.474 1.00 94.12 108 ILE A N 1
ATOM 857 C CA . ILE A 1 108 ? -4.794 -6.984 5.534 1.00 94.12 108 ILE A CA 1
ATOM 858 C C . ILE A 1 108 ? -3.409 -6.745 6.137 1.00 94.12 108 ILE A C 1
ATOM 860 O O . ILE A 1 108 ? -2.832 -5.667 6.032 1.00 94.12 108 ILE A O 1
ATOM 864 N N . ALA A 1 109 ? -2.846 -7.782 6.760 1.00 91.00 109 ALA A N 1
ATOM 865 C CA . ALA A 1 109 ? -1.501 -7.710 7.340 1.00 91.00 109 ALA A CA 1
ATOM 866 C C . ALA A 1 109 ? -0.380 -7.686 6.281 1.00 91.00 109 ALA A C 1
ATOM 868 O O . ALA A 1 109 ? 0.743 -7.281 6.576 1.00 91.00 109 ALA A O 1
ATOM 869 N N . SER A 1 110 ? -0.669 -8.167 5.069 1.00 91.62 110 SER A N 1
ATOM 870 C CA . SER A 1 110 ? 0.260 -8.226 3.941 1.00 91.62 110 SER A CA 1
ATOM 871 C C . SER A 1 110 ? -0.530 -8.159 2.638 1.00 91.62 110 SER A C 1
ATOM 873 O O . SER A 1 110 ? -1.318 -9.061 2.345 1.00 91.62 110 SER A O 1
ATOM 875 N N . LEU A 1 111 ? -0.309 -7.102 1.853 1.00 91.56 111 LEU A N 1
ATOM 876 C CA . LEU A 1 111 ? -0.961 -6.919 0.554 1.00 91.56 111 LEU A CA 1
ATOM 877 C C . LEU A 1 111 ? -0.567 -8.048 -0.408 1.00 91.56 111 LEU A C 1
ATOM 879 O O . LEU A 1 111 ? -1.428 -8.675 -1.009 1.00 91.56 111 LEU A O 1
ATOM 883 N N . THR A 1 112 ? 0.714 -8.401 -0.492 1.00 91.81 112 THR A N 1
ATOM 884 C CA . THR A 1 112 ? 1.177 -9.487 -1.374 1.00 91.81 112 THR A CA 1
ATOM 885 C C . THR A 1 112 ? 0.539 -10.834 -1.041 1.00 91.81 112 THR A C 1
ATOM 887 O O . THR A 1 112 ? 0.207 -11.599 -1.945 1.00 91.81 112 THR A O 1
ATOM 890 N N . SER A 1 113 ? 0.306 -11.111 0.245 1.00 89.69 113 SER A N 1
ATOM 891 C CA . SER A 1 113 ? -0.376 -12.332 0.684 1.00 89.69 113 SER A CA 1
ATOM 892 C C . SER A 1 113 ? -1.878 -12.286 0.400 1.00 89.69 113 SER A C 1
ATOM 894 O O . SER A 1 113 ? -2.417 -13.262 -0.111 1.00 89.69 113 SER A O 1
ATOM 896 N N . ALA A 1 114 ? -2.548 -11.164 0.684 1.00 88.88 114 ALA A N 1
ATOM 897 C CA . ALA A 1 114 ? -3.981 -11.008 0.424 1.00 88.88 114 ALA A CA 1
ATOM 898 C C . ALA A 1 114 ? -4.315 -11.050 -1.076 1.00 88.88 114 ALA A C 1
ATOM 900 O O . ALA A 1 114 ? -5.323 -11.630 -1.470 1.00 88.88 114 ALA A O 1
ATOM 901 N N . PHE A 1 115 ? -3.444 -10.481 -1.911 1.00 87.12 115 PHE A N 1
ATOM 902 C CA . PHE A 1 115 ? -3.607 -10.398 -3.363 1.00 87.12 115 PHE A CA 1
ATOM 903 C C . PHE A 1 115 ? -2.927 -11.544 -4.130 1.00 87.12 115 PHE A C 1
ATOM 905 O O . PHE A 1 115 ? -2.922 -11.535 -5.360 1.00 87.12 115 PHE A O 1
ATOM 912 N N . VAL A 1 116 ? -2.344 -12.524 -3.426 1.00 89.81 116 VAL A N 1
ATOM 913 C CA . VAL A 1 116 ? -1.645 -13.690 -4.003 1.00 89.81 116 VAL A CA 1
ATOM 914 C C . VAL A 1 116 ? -0.668 -13.271 -5.114 1.00 89.81 116 VAL A C 1
ATOM 916 O O . VAL A 1 116 ? -0.676 -13.777 -6.239 1.00 89.81 116 VAL A O 1
ATOM 919 N N . CYS A 1 117 ? 0.179 -12.289 -4.808 1.00 89.75 117 CYS A N 1
ATOM 920 C CA . CYS A 1 117 ? 1.108 -11.702 -5.764 1.00 89.75 117 CYS A CA 1
ATOM 921 C C . CYS A 1 117 ? 2.504 -11.513 -5.167 1.00 89.75 117 CYS A C 1
ATOM 923 O O . CYS A 1 117 ? 2.682 -11.422 -3.956 1.00 89.75 117 CYS A O 1
ATOM 925 N N . ARG A 1 118 ? 3.530 -11.442 -6.022 1.00 90.88 118 ARG A N 1
ATOM 926 C CA . ARG A 1 118 ? 4.915 -11.213 -5.562 1.00 90.88 118 ARG A CA 1
ATOM 927 C C . ARG A 1 118 ? 5.205 -9.751 -5.242 1.00 90.88 118 ARG A C 1
ATOM 929 O O . ARG A 1 118 ? 6.023 -9.461 -4.377 1.00 90.88 118 ARG A O 1
ATOM 936 N N . TYR A 1 119 ? 4.555 -8.842 -5.956 1.00 90.62 119 TYR A N 1
ATOM 937 C CA . TYR A 1 119 ? 4.713 -7.404 -5.810 1.00 90.62 119 TYR A CA 1
ATOM 938 C C . TYR A 1 119 ? 3.340 -6.747 -5.815 1.00 90.62 119 TYR A C 1
ATOM 940 O O . TYR A 1 119 ? 2.422 -7.232 -6.475 1.00 90.62 119 TYR A O 1
ATOM 948 N N . PHE A 1 120 ? 3.209 -5.637 -5.104 1.00 90.00 120 PHE A N 1
ATOM 949 C CA . PHE A 1 120 ? 1.988 -4.848 -5.066 1.00 90.00 120 PHE A CA 1
ATOM 950 C C . PHE A 1 120 ? 2.336 -3.387 -5.331 1.00 90.00 120 PHE A C 1
ATOM 952 O O . PHE A 1 120 ? 3.337 -2.883 -4.822 1.00 90.00 120 PHE A O 1
ATOM 959 N N . CYS A 1 121 ? 1.554 -2.727 -6.180 1.00 88.50 121 CYS A N 1
ATOM 960 C CA . CYS A 1 121 ? 1.721 -1.310 -6.449 1.00 88.50 121 CYS A CA 1
ATOM 961 C C . CYS A 1 121 ? 0.704 -0.532 -5.630 1.00 88.50 121 CYS A C 1
ATOM 963 O O . CYS A 1 121 ? -0.472 -0.540 -5.973 1.00 88.50 121 CYS A O 1
ATOM 965 N N . ASP A 1 122 ? 1.170 0.193 -4.617 1.00 86.94 122 ASP A N 1
ATOM 966 C CA . ASP A 1 122 ? 0.287 1.009 -3.785 1.00 86.94 122 ASP A CA 1
ATOM 967 C C . ASP A 1 122 ? -0.414 2.118 -4.570 1.00 86.94 122 ASP A C 1
ATOM 969 O O . ASP A 1 122 ? -1.571 2.382 -4.316 1.00 86.94 122 ASP A O 1
ATOM 973 N N . LYS A 1 123 ? 0.255 2.752 -5.542 1.00 86.56 123 LYS A N 1
ATOM 974 C CA . LYS A 1 123 ? -0.350 3.844 -6.330 1.00 86.56 123 LYS A CA 1
ATOM 975 C C . LYS A 1 123 ? -1.425 3.375 -7.307 1.00 86.56 123 LYS A C 1
ATOM 977 O O . LYS A 1 123 ? -2.277 4.155 -7.703 1.00 86.56 123 LYS A O 1
ATOM 982 N N . CYS A 1 124 ? -1.315 2.142 -7.792 1.00 87.19 124 CYS A N 1
ATOM 983 C CA . CYS A 1 124 ? -2.253 1.590 -8.770 1.00 87.19 124 CYS A CA 1
ATOM 984 C C . CYS A 1 124 ? -3.204 0.566 -8.147 1.00 87.19 124 CYS A C 1
ATOM 986 O O . CYS A 1 124 ? -4.070 0.066 -8.855 1.00 87.19 124 CYS A O 1
ATOM 988 N N . HIS A 1 125 ? -2.998 0.221 -6.875 1.00 87.56 125 HIS A N 1
ATOM 989 C CA . HIS A 1 125 ? -3.713 -0.811 -6.131 1.00 87.56 125 HIS A CA 1
ATOM 990 C C . HIS A 1 125 ? -3.782 -2.163 -6.850 1.00 87.56 125 HIS A C 1
ATOM 992 O O . HIS A 1 125 ? -4.793 -2.848 -6.790 1.00 87.56 125 HIS A O 1
ATOM 998 N N . VAL A 1 126 ? -2.702 -2.568 -7.533 1.00 87.19 126 VAL A N 1
ATOM 999 C CA . VAL A 1 126 ? -2.651 -3.836 -8.284 1.00 87.19 126 VAL A CA 1
ATOM 1000 C C . VAL A 1 126 ? -1.505 -4.736 -7.845 1.00 87.19 126 VAL A C 1
ATOM 1002 O O . VAL A 1 126 ? -0.357 -4.304 -7.700 1.00 87.19 126 VAL A O 1
ATOM 1005 N N . GLY A 1 127 ? -1.813 -6.026 -7.722 1.00 89.06 127 GLY A N 1
ATOM 1006 C CA . GLY A 1 127 ? -0.829 -7.092 -7.584 1.00 89.06 127 GLY A CA 1
ATOM 1007 C C . GLY A 1 127 ? -0.192 -7.469 -8.923 1.00 89.06 127 GLY A C 1
ATOM 1008 O O . GLY A 1 127 ? -0.841 -7.467 -9.970 1.00 89.06 127 GLY A O 1
ATOM 1009 N N . TYR A 1 128 ? 1.094 -7.807 -8.911 1.00 89.62 128 TYR A N 1
ATOM 1010 C CA . TYR A 1 128 ? 1.820 -8.271 -10.090 1.00 89.62 128 TYR A CA 1
ATOM 1011 C C . TYR A 1 128 ? 2.956 -9.228 -9.712 1.00 89.62 128 TYR A C 1
ATOM 1013 O O . TYR A 1 128 ? 3.552 -9.141 -8.643 1.00 89.62 128 TYR A O 1
ATOM 1021 N N . ASN A 1 129 ? 3.277 -10.165 -10.609 1.00 87.81 129 ASN A N 1
ATOM 1022 C CA . ASN A 1 129 ? 4.255 -11.230 -10.325 1.00 87.81 129 ASN A CA 1
ATOM 1023 C C . ASN A 1 129 ? 5.632 -10.997 -10.949 1.00 87.81 129 ASN A C 1
ATOM 1025 O O . ASN A 1 129 ? 6.614 -11.627 -10.562 1.00 87.81 129 ASN A O 1
ATOM 1029 N N . ASN A 1 130 ? 5.717 -10.051 -11.881 1.00 84.56 130 ASN A N 1
ATOM 1030 C CA . ASN A 1 130 ? 6.938 -9.720 -12.596 1.00 84.56 130 ASN A CA 1
ATOM 1031 C C . ASN A 1 130 ? 7.372 -8.304 -12.234 1.00 84.56 130 ASN A C 1
ATOM 1033 O O . ASN A 1 130 ? 6.670 -7.366 -12.594 1.00 84.56 130 ASN A O 1
ATOM 1037 N N . LYS A 1 131 ? 8.551 -8.128 -11.626 1.00 81.81 131 LYS A N 1
ATOM 1038 C CA . LYS A 1 131 ? 9.054 -6.817 -11.167 1.00 81.81 131 LYS A CA 1
ATOM 1039 C C . LYS A 1 131 ? 8.946 -5.698 -12.212 1.00 81.81 131 LYS A C 1
ATOM 1041 O O . LYS A 1 131 ? 8.584 -4.577 -11.887 1.00 81.81 131 LYS A O 1
ATOM 1046 N N . PHE A 1 132 ? 9.218 -6.023 -13.476 1.00 80.75 132 PHE A N 1
ATOM 1047 C CA . PHE A 1 132 ? 9.138 -5.094 -14.611 1.00 80.75 132 PHE A CA 1
ATOM 1048 C C . PHE A 1 132 ? 7.893 -5.285 -15.489 1.00 80.75 132 PHE A C 1
ATOM 1050 O O . PHE A 1 132 ? 7.840 -4.760 -16.596 1.00 80.75 132 PHE A O 1
ATOM 1057 N N . GLY A 1 133 ? 6.934 -6.101 -15.050 1.00 80.44 133 GLY A N 1
ATOM 1058 C CA . GLY A 1 133 ? 5.689 -6.381 -15.768 1.00 80.44 133 GLY A CA 1
ATOM 1059 C C . GLY A 1 133 ? 4.565 -5.393 -15.463 1.00 80.44 133 GLY A C 1
ATOM 1060 O O . GLY A 1 133 ? 3.566 -5.397 -16.171 1.00 80.44 133 GLY A O 1
ATOM 1061 N N . HIS A 1 134 ? 4.722 -4.555 -14.438 1.00 86.75 134 HIS A N 1
ATOM 1062 C CA . HIS A 1 134 ? 3.775 -3.497 -14.114 1.00 86.75 134 HIS A CA 1
ATOM 1063 C C . HIS A 1 134 ? 4.294 -2.136 -14.597 1.00 86.75 134 HIS A C 1
ATOM 1065 O O . HIS A 1 134 ? 5.459 -1.789 -14.383 1.00 86.75 134 HIS A O 1
ATOM 1071 N N . SER A 1 135 ? 3.420 -1.371 -15.250 1.00 85.25 135 SER A N 1
ATOM 1072 C CA . SER A 1 135 ? 3.669 0.015 -15.638 1.00 85.25 135 SER A CA 1
ATOM 1073 C C . SER A 1 135 ? 2.854 0.923 -14.726 1.00 85.25 135 SER A C 1
ATOM 1075 O O . SER A 1 135 ? 1.635 0.992 -14.862 1.00 85.25 135 SER A O 1
ATOM 1077 N N . CYS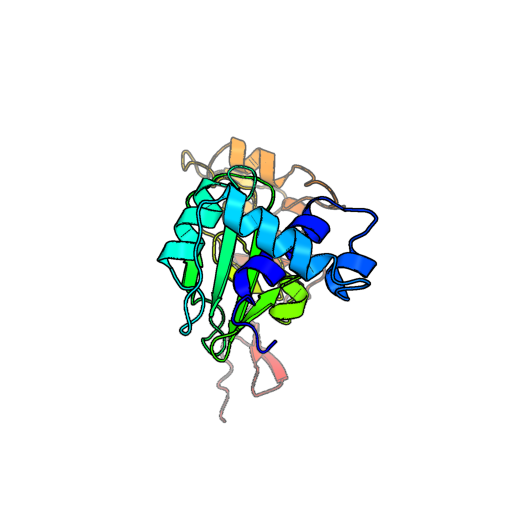 A 1 136 ? 3.528 1.589 -13.790 1.00 86.31 136 CYS A N 1
ATOM 1078 C CA . CYS A 1 136 ? 2.904 2.523 -12.856 1.00 86.31 136 CYS A CA 1
ATOM 1079 C C . CYS A 1 136 ? 3.020 3.952 -13.386 1.00 86.31 136 CYS A C 1
ATOM 1081 O O . CYS A 1 136 ? 4.094 4.346 -13.838 1.00 86.31 136 CYS A O 1
ATOM 1083 N N . ILE A 1 137 ? 1.960 4.752 -13.247 1.00 85.12 137 ILE A N 1
ATOM 1084 C CA . ILE A 1 137 ? 2.005 6.187 -13.565 1.00 85.12 137 ILE A CA 1
ATOM 1085 C C . ILE A 1 137 ? 2.969 6.957 -12.657 1.00 85.12 137 ILE A C 1
ATOM 1087 O O . ILE A 1 137 ? 3.547 7.950 -13.073 1.00 85.12 137 ILE A O 1
ATOM 1091 N N . GLY A 1 138 ? 3.191 6.479 -11.431 1.00 84.81 138 GLY A N 1
ATOM 1092 C CA . GLY A 1 138 ? 4.083 7.108 -10.460 1.00 84.81 138 GLY A CA 1
ATOM 1093 C C . GLY A 1 138 ? 5.556 6.722 -10.585 1.00 84.81 138 GLY A C 1
ATOM 1094 O O . GLY A 1 138 ? 6.340 7.114 -9.723 1.00 84.81 138 GLY A O 1
ATOM 1095 N N . VAL A 1 139 ? 5.936 5.946 -11.605 1.00 88.50 139 VAL A N 1
ATOM 1096 C CA . VAL A 1 139 ? 7.308 5.465 -11.812 1.00 88.50 139 VAL A CA 1
ATOM 1097 C C . VAL A 1 139 ? 7.726 5.729 -13.256 1.00 88.50 139 VAL A C 1
ATOM 1099 O O . VAL A 1 139 ? 6.989 5.446 -14.196 1.00 88.50 139 VAL A O 1
ATOM 1102 N N . CYS A 1 140 ? 8.948 6.215 -13.464 1.00 89.44 140 CYS A N 1
ATOM 1103 C CA . CYS A 1 140 ? 9.487 6.397 -14.805 1.00 89.44 140 CYS A CA 1
ATOM 1104 C C . CYS A 1 140 ? 9.623 5.049 -15.534 1.00 89.44 140 CYS A C 1
ATOM 1106 O O . CYS A 1 140 ? 10.316 4.136 -15.079 1.00 89.44 140 CYS A O 1
ATOM 1108 N N . SER A 1 141 ? 9.032 4.925 -16.723 1.00 86.81 141 SER A N 1
ATOM 1109 C CA . SER A 1 141 ? 9.103 3.698 -17.526 1.00 86.81 141 SER A CA 1
ATOM 1110 C C . SER A 1 141 ? 10.524 3.369 -18.012 1.00 86.81 141 SER A C 1
ATOM 1112 O O . SER A 1 141 ? 10.843 2.185 -18.181 1.00 86.81 141 SER A O 1
ATOM 1114 N N . SER A 1 142 ? 11.391 4.374 -18.175 1.00 89.06 142 SER A N 1
ATOM 1115 C CA . SER A 1 142 ? 12.776 4.206 -18.627 1.00 89.06 142 SER A CA 1
ATOM 1116 C C . SER A 1 142 ? 13.716 3.798 -17.490 1.00 89.06 142 SER A C 1
ATOM 1118 O O . SER A 1 142 ? 14.268 2.695 -17.528 1.00 89.06 142 SER A O 1
ATOM 1120 N N . CYS A 1 143 ? 13.878 4.629 -16.457 1.00 89.38 143 CYS A N 1
ATOM 1121 C CA . CYS A 1 143 ? 14.821 4.357 -15.363 1.00 89.38 143 CYS A CA 1
ATOM 1122 C C . CYS A 1 143 ? 14.229 3.578 -14.182 1.00 89.38 143 CYS A C 1
ATOM 1124 O O . CYS A 1 143 ? 14.981 3.221 -13.284 1.00 89.38 143 CYS A O 1
ATOM 1126 N N . LYS A 1 144 ? 12.915 3.310 -14.168 1.00 87.81 144 LYS A N 1
ATOM 1127 C CA . LYS A 1 144 ? 12.196 2.577 -13.106 1.00 87.81 144 LYS A CA 1
ATOM 1128 C C . LYS A 1 144 ? 12.259 3.210 -11.707 1.00 87.81 144 LYS A C 1
ATOM 1130 O O . LYS A 1 144 ? 11.926 2.541 -10.735 1.00 87.81 144 LYS A O 1
ATOM 1135 N N . HIS A 1 145 ? 12.624 4.487 -11.616 1.00 86.88 145 HIS A N 1
ATOM 1136 C CA . HIS A 1 145 ? 12.591 5.262 -10.375 1.00 86.88 145 HIS A CA 1
ATOM 1137 C C . HIS A 1 145 ? 11.296 6.072 -10.252 1.00 86.88 145 HIS A C 1
ATOM 1139 O O . HIS A 1 145 ? 10.708 6.462 -11.263 1.00 86.88 145 HIS A O 1
ATOM 1145 N N . ALA A 1 146 ? 10.868 6.312 -9.013 1.00 85.25 146 ALA A N 1
ATOM 1146 C CA . ALA A 1 146 ? 9.835 7.282 -8.663 1.00 85.25 146 ALA A CA 1
ATOM 1147 C C . ALA A 1 146 ? 10.496 8.583 -8.153 1.00 85.25 146 ALA A C 1
ATOM 1149 O O . ALA A 1 146 ? 11.563 8.497 -7.539 1.00 85.25 146 ALA A O 1
ATOM 1150 N N . PRO A 1 147 ? 9.897 9.768 -8.368 1.00 88.75 147 PRO A N 1
ATOM 1151 C CA . PRO A 1 147 ? 8.745 10.030 -9.238 1.00 88.75 147 PRO A CA 1
ATOM 1152 C C . PRO A 1 147 ? 9.089 9.839 -10.734 1.00 88.75 147 PRO A C 1
ATOM 1154 O O . PRO A 1 147 ? 10.254 9.592 -11.074 1.00 88.75 147 PRO A O 1
ATOM 1157 N N . PRO A 1 148 ? 8.098 9.902 -11.646 1.00 89.50 148 PRO A N 1
ATOM 1158 C CA . PRO A 1 148 ? 8.350 9.916 -13.085 1.00 89.50 148 PRO A CA 1
ATOM 1159 C C . PRO A 1 148 ? 9.334 11.026 -13.458 1.00 89.50 148 PRO A C 1
ATOM 1161 O O . PRO A 1 148 ? 9.327 12.092 -12.856 1.00 89.50 148 PRO A O 1
ATOM 1164 N N . CYS A 1 149 ? 10.205 10.762 -14.431 1.00 90.69 149 CYS A N 1
ATO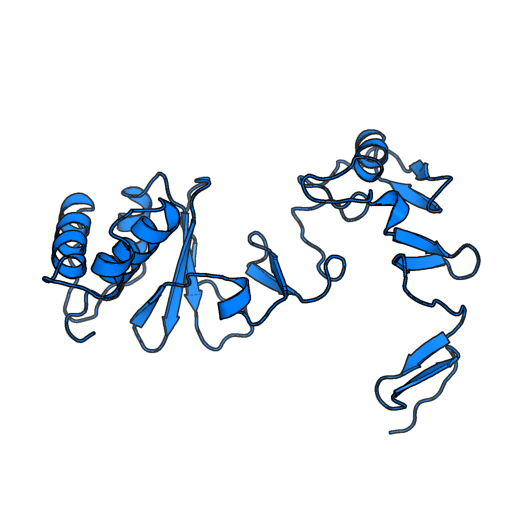M 1165 C CA . CYS A 1 149 ? 11.149 11.770 -14.905 1.00 90.69 149 CYS A CA 1
ATOM 1166 C C . CYS A 1 149 ? 10.489 12.680 -15.936 1.00 90.69 149 CYS A C 1
ATOM 1168 O O . CYS A 1 149 ? 9.804 12.178 -16.835 1.00 90.69 149 CYS A O 1
ATOM 1170 N N . ASP A 1 150 ? 10.801 13.969 -15.853 1.00 90.06 150 ASP A N 1
ATOM 1171 C CA . ASP A 1 150 ? 10.452 14.943 -16.878 1.00 90.06 150 ASP A CA 1
ATOM 1172 C C . ASP A 1 150 ? 11.120 14.604 -18.209 1.00 90.06 150 ASP A C 1
ATOM 1174 O O . ASP A 1 150 ? 12.194 13.988 -18.269 1.00 90.06 150 ASP A O 1
ATOM 1178 N N . ARG A 1 151 ? 10.429 14.962 -19.291 1.00 89.44 151 ARG A N 1
ATOM 1179 C CA . ARG A 1 151 ? 10.868 14.692 -20.658 1.00 89.44 151 ARG A CA 1
ATOM 1180 C C . ARG A 1 151 ? 11.540 15.932 -21.214 1.00 89.44 151 ARG A C 1
ATOM 1182 O O . ARG A 1 151 ? 10.870 16.861 -21.641 1.00 89.44 151 ARG A O 1
ATOM 1189 N N . GLU A 1 152 ? 12.861 15.903 -21.228 1.00 90.38 152 GLU A N 1
ATOM 1190 C CA . GLU A 1 152 ? 13.692 17.001 -21.724 1.00 90.38 152 GLU A CA 1
ATOM 1191 C C . GLU A 1 152 ? 14.425 16.601 -23.006 1.00 90.38 152 GLU A C 1
ATOM 1193 O O . GLU A 1 152 ? 14.520 17.376 -23.950 1.00 90.38 152 GLU A O 1
ATOM 1198 N N . GLN A 1 153 ? 14.966 15.379 -23.042 1.00 89.38 153 GLN A N 1
ATOM 1199 C CA . GLN A 1 153 ? 15.847 14.922 -24.117 1.00 89.38 153 GLN A CA 1
ATOM 1200 C C . GLN A 1 153 ? 15.921 13.397 -24.189 1.00 89.38 153 GLN A C 1
ATOM 1202 O O . GLN A 1 153 ? 15.728 12.701 -23.197 1.00 89.38 153 GLN A O 1
ATOM 1207 N N . HIS A 1 154 ? 16.275 12.856 -25.354 1.00 92.00 154 HIS A N 1
ATOM 1208 C CA . HIS A 1 154 ? 16.455 11.417 -25.538 1.00 92.00 154 HIS A CA 1
ATOM 1209 C C . HIS A 1 154 ? 17.935 11.028 -25.520 1.00 92.00 154 HIS A C 1
ATOM 1211 O O . HIS A 1 154 ? 18.661 11.252 -26.483 1.00 92.00 154 HIS A O 1
ATOM 1217 N N . ILE A 1 155 ? 18.370 10.373 -24.443 1.00 94.00 155 ILE A N 1
ATOM 1218 C CA . ILE A 1 155 ? 19.750 9.898 -24.279 1.00 94.00 155 ILE A CA 1
ATO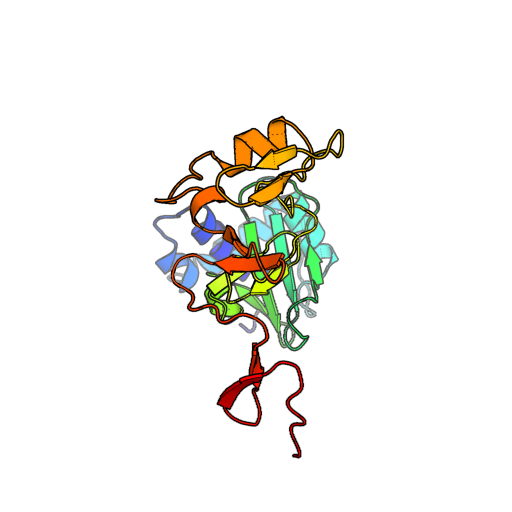M 1219 C C . ILE A 1 155 ? 19.783 8.380 -24.448 1.00 94.00 155 ILE A C 1
ATOM 1221 O O . ILE A 1 155 ? 19.110 7.648 -23.716 1.00 94.00 155 ILE A O 1
ATOM 1225 N N . LYS A 1 156 ? 20.581 7.885 -25.398 1.00 94.25 156 LYS A N 1
ATOM 1226 C CA . LYS A 1 156 ? 20.812 6.448 -25.593 1.00 94.25 156 LYS A CA 1
ATOM 1227 C C . LYS A 1 156 ? 21.951 5.973 -24.694 1.00 94.25 156 LYS A C 1
ATOM 1229 O O . LYS A 1 156 ? 23.039 6.537 -24.720 1.00 94.25 156 LYS A O 1
ATOM 1234 N N . CYS A 1 157 ? 21.728 4.905 -23.933 1.00 94.12 157 CYS A N 1
ATOM 1235 C CA . CYS A 1 157 ? 22.791 4.293 -23.142 1.00 94.12 157 CYS A CA 1
ATOM 1236 C C . CYS A 1 157 ? 23.655 3.354 -23.991 1.00 94.12 157 CYS A C 1
ATOM 1238 O O . CYS A 1 157 ? 23.098 2.455 -24.625 1.00 94.12 157 CYS A O 1
ATOM 1240 N N . PRO A 1 158 ? 24.993 3.509 -23.984 1.00 92.12 158 PRO A N 1
ATOM 1241 C CA . PRO A 1 158 ? 25.882 2.643 -24.757 1.00 92.12 158 PRO A CA 1
ATOM 1242 C C . PRO A 1 158 ? 25.886 1.198 -24.238 1.00 92.12 158 PRO A C 1
ATOM 1244 O O . PRO A 1 158 ? 25.996 0.269 -25.032 1.00 92.12 158 PRO A O 1
ATOM 1247 N N . ASN A 1 159 ? 25.679 0.999 -22.932 1.00 91.56 159 ASN A N 1
ATOM 1248 C CA . ASN A 1 159 ? 25.769 -0.319 -22.299 1.00 91.56 159 ASN A CA 1
ATOM 1249 C C . ASN A 1 159 ? 24.507 -1.153 -22.556 1.00 91.56 159 ASN A C 1
ATOM 1251 O O . ASN A 1 159 ? 24.576 -2.257 -23.085 1.00 91.56 159 ASN A O 1
ATOM 1255 N N . CYS A 1 160 ? 23.332 -0.612 -22.222 1.00 92.19 160 CYS A N 1
ATOM 1256 C CA . CYS A 1 160 ? 22.071 -1.348 -22.339 1.00 92.19 160 CYS A CA 1
ATOM 1257 C C . CYS A 1 160 ? 21.298 -1.063 -23.637 1.00 92.19 160 CYS A C 1
ATOM 1259 O O . CYS A 1 160 ? 20.259 -1.674 -23.876 1.00 92.19 160 CYS A O 1
ATOM 1261 N N . SER A 1 161 ? 21.759 -0.131 -24.482 1.00 92.25 161 SER A N 1
ATOM 1262 C CA . SER A 1 161 ? 21.099 0.278 -25.738 1.00 92.25 161 SER A CA 1
ATOM 1263 C C . SER A 1 161 ? 19.649 0.783 -25.587 1.00 92.25 161 SER A C 1
ATOM 1265 O O . SER A 1 161 ? 18.909 0.874 -26.570 1.00 92.25 161 SER A O 1
ATOM 1267 N N . ARG A 1 162 ? 19.226 1.136 -24.364 1.00 93.38 162 ARG A N 1
ATOM 1268 C CA . ARG A 1 162 ? 17.913 1.735 -24.059 1.00 93.38 162 ARG A CA 1
ATOM 1269 C C . ARG A 1 162 ? 17.974 3.266 -24.118 1.00 93.38 162 ARG A C 1
ATOM 1271 O O . ARG A 1 162 ? 19.051 3.850 -24.010 1.00 93.38 162 ARG A O 1
ATOM 1278 N N . TYR A 1 163 ? 16.809 3.896 -24.271 1.00 93.25 163 TYR A N 1
ATOM 1279 C CA . TYR A 1 163 ? 16.649 5.352 -24.327 1.00 93.25 163 TYR A CA 1
ATOM 1280 C C . TYR A 1 163 ? 16.048 5.899 -23.027 1.00 93.25 163 TYR A C 1
ATOM 1282 O O . TYR A 1 163 ? 15.126 5.308 -22.453 1.00 93.25 163 TYR A O 1
ATOM 1290 N N . PHE A 1 164 ? 16.553 7.049 -22.593 1.00 94.06 164 PHE A N 1
ATOM 1291 C CA . PHE A 1 164 ? 16.179 7.738 -21.360 1.00 94.06 164 PHE A CA 1
ATOM 1292 C C . PHE A 1 164 ? 15.731 9.162 -21.674 1.00 94.06 164 PHE A C 1
ATOM 1294 O O . PHE A 1 164 ? 16.224 9.750 -22.629 1.00 94.06 164 PHE A O 1
ATOM 1301 N N . VAL A 1 165 ? 14.775 9.674 -20.897 1.00 93.38 165 VAL A N 1
ATOM 1302 C CA . VAL A 1 165 ? 14.006 10.895 -21.219 1.00 93.38 165 VAL A CA 1
ATOM 1303 C C . VAL A 1 165 ? 14.604 12.195 -20.663 1.00 93.38 165 VAL A C 1
ATOM 1305 O O . VAL A 1 165 ? 14.084 13.277 -20.920 1.00 93.38 165 VAL A O 1
ATOM 1308 N N . SER A 1 166 ? 15.694 12.095 -19.905 1.00 93.94 166 SER A N 1
ATOM 1309 C CA . SER A 1 166 ? 16.473 13.227 -19.397 1.00 93.94 166 SER A CA 1
ATOM 1310 C C . SER A 1 166 ? 17.842 12.751 -18.911 1.00 93.94 166 SER A C 1
ATOM 1312 O O . SER A 1 166 ? 18.069 11.545 -18.738 1.00 93.94 166 SER A O 1
ATOM 1314 N N . LYS A 1 167 ? 18.758 13.689 -18.639 1.00 93.12 167 LYS A N 1
ATOM 1315 C CA . LYS A 1 167 ? 20.069 13.381 -18.036 1.00 93.12 167 LYS A CA 1
ATOM 1316 C C . LYS A 1 167 ? 19.910 12.768 -16.646 1.00 93.12 167 LYS A C 1
ATOM 1318 O O . LYS A 1 167 ? 20.561 11.778 -16.326 1.00 93.12 167 LYS A O 1
ATOM 1323 N N . THR A 1 168 ? 18.963 13.274 -15.863 1.00 93.12 168 THR A N 1
ATOM 1324 C CA . THR A 1 168 ? 18.600 12.714 -14.555 1.00 93.12 168 THR A CA 1
ATOM 1325 C C . THR A 1 168 ? 18.073 11.284 -14.683 1.00 93.12 168 THR A C 1
ATOM 1327 O O . THR A 1 168 ? 18.496 10.399 -13.944 1.00 93.12 168 THR A O 1
ATOM 1330 N N . CYS A 1 169 ? 17.204 11.011 -15.665 1.00 94.00 169 CYS A N 1
ATOM 1331 C CA . CYS A 1 169 ? 16.729 9.657 -15.963 1.00 94.00 169 CYS A CA 1
ATOM 1332 C C . CYS A 1 169 ? 17.891 8.715 -16.340 1.00 94.00 169 CYS A C 1
ATOM 1334 O O . CYS A 1 169 ? 17.942 7.558 -15.909 1.00 94.00 169 CYS A O 1
ATOM 1336 N N . PHE A 1 170 ? 18.853 9.224 -17.114 1.00 94.25 170 PHE A N 1
ATOM 1337 C CA . PHE A 1 170 ? 20.062 8.500 -17.487 1.00 94.25 170 PHE A CA 1
ATOM 1338 C C . PHE A 1 170 ? 20.999 8.232 -16.297 1.00 94.25 170 PHE A C 1
ATOM 1340 O O . PHE A 1 170 ? 21.597 7.168 -16.229 1.00 94.25 170 PHE A O 1
ATOM 1347 N N . ASN A 1 171 ? 21.119 9.122 -15.323 1.00 92.81 171 ASN A N 1
ATOM 1348 C CA . ASN A 1 171 ? 21.953 8.830 -14.155 1.00 92.81 171 ASN A CA 1
ATOM 1349 C C . ASN A 1 171 ? 21.265 7.811 -13.238 1.00 92.81 171 ASN A C 1
ATOM 1351 O O . ASN A 1 171 ? 21.831 6.756 -12.955 1.00 92.81 171 ASN A O 1
ATOM 1355 N N . LYS A 1 172 ? 19.977 8.022 -12.943 1.00 92.62 172 LYS A N 1
ATOM 1356 C CA . LYS A 1 172 ? 19.183 7.140 -12.074 1.00 92.62 172 LYS A CA 1
ATOM 1357 C C . LYS A 1 172 ? 19.145 5.684 -12.536 1.00 92.62 172 LYS A C 1
ATOM 1359 O O . LYS A 1 172 ? 19.162 4.776 -11.719 1.00 92.62 172 LYS A O 1
ATOM 1364 N N . HIS A 1 173 ? 19.116 5.393 -13.842 1.00 93.12 173 HIS A N 1
ATOM 1365 C CA . HIS A 1 173 ? 19.098 3.984 -14.281 1.00 93.12 173 HIS A CA 1
ATOM 1366 C C . HIS A 1 173 ? 20.420 3.230 -14.031 1.00 93.12 173 HIS A C 1
ATOM 1368 O O . HIS A 1 173 ? 20.426 1.996 -14.093 1.00 93.12 173 HIS A O 1
ATOM 1374 N N . LYS A 1 174 ? 21.517 3.958 -13.786 1.00 92.94 174 LYS A N 1
ATOM 1375 C CA . LYS A 1 174 ? 22.830 3.422 -13.407 1.00 92.94 174 LYS A CA 1
ATOM 1376 C C . LYS A 1 174 ? 23.052 3.419 -11.896 1.00 92.94 174 LYS A C 1
ATOM 1378 O O . LYS A 1 174 ? 24.057 2.890 -11.443 1.00 92.94 174 LYS A O 1
ATOM 1383 N N . GLU A 1 175 ? 22.143 4.001 -11.125 1.00 91.50 175 GLU A N 1
ATOM 1384 C CA . GLU A 1 175 ? 22.218 3.974 -9.671 1.00 91.50 175 GLU A CA 1
ATOM 1385 C C . GLU A 1 175 ? 21.742 2.619 -9.142 1.00 91.50 175 GLU A C 1
ATOM 1387 O O . GLU A 1 175 ? 20.848 1.964 -9.700 1.00 91.50 175 GLU A O 1
ATOM 1392 N N . LEU A 1 176 ? 22.376 2.186 -8.055 1.00 88.56 176 LEU A N 1
ATOM 1393 C CA . LEU A 1 176 ? 21.975 0.995 -7.332 1.00 88.56 176 LEU A CA 1
ATOM 1394 C C . LEU A 1 176 ? 20.815 1.361 -6.408 1.00 88.56 176 LEU A C 1
ATOM 1396 O O . LEU A 1 176 ? 20.974 2.147 -5.477 1.00 88.56 176 LEU A O 1
ATOM 1400 N N . ALA A 1 177 ? 19.637 0.797 -6.665 1.00 80.19 177 ALA A N 1
ATOM 1401 C CA . ALA A 1 177 ? 18.502 1.017 -5.782 1.00 80.19 177 ALA A CA 1
ATOM 1402 C C . ALA A 1 177 ? 18.729 0.321 -4.422 1.00 80.19 177 ALA A C 1
ATOM 1404 O O . ALA A 1 177 ? 19.372 -0.734 -4.373 1.00 80.19 177 ALA A O 1
ATOM 1405 N N . PRO A 1 178 ? 18.171 0.857 -3.320 1.00 76.38 178 PRO A N 1
ATOM 1406 C CA . PRO A 1 178 ? 18.279 0.231 -2.007 1.00 76.38 178 PRO A CA 1
ATOM 1407 C C . PRO A 1 178 ? 17.816 -1.230 -2.051 1.00 76.38 178 PRO A C 1
ATOM 1409 O O . PRO A 1 178 ? 16.744 -1.521 -2.583 1.00 76.38 178 PRO A O 1
ATOM 1412 N N . LYS A 1 179 ? 18.606 -2.139 -1.463 1.00 77.88 179 LYS A N 1
ATOM 1413 C CA . LYS A 1 179 ? 18.365 -3.599 -1.430 1.00 77.88 179 LYS A CA 1
ATOM 1414 C C . LYS A 1 179 ? 18.506 -4.323 -2.778 1.00 77.88 179 LYS A C 1
ATOM 1416 O O . LYS A 1 179 ? 18.207 -5.512 -2.858 1.00 77.88 179 LYS A O 1
ATOM 1421 N N . GLU A 1 180 ? 18.978 -3.655 -3.829 1.00 81.44 180 GLU A N 1
ATOM 1422 C CA . GLU A 1 180 ? 19.321 -4.306 -5.092 1.00 81.44 180 GLU A CA 1
ATOM 1423 C C . GLU A 1 180 ? 20.827 -4.557 -5.198 1.00 81.44 180 GLU A C 1
ATOM 1425 O O . GLU A 1 180 ? 21.628 -3.749 -4.752 1.00 81.44 180 GLU A O 1
ATOM 1430 N N . LEU A 1 181 ? 21.208 -5.658 -5.852 1.00 85.69 181 LEU A N 1
ATOM 1431 C CA . LEU A 1 181 ? 22.612 -5.981 -6.160 1.00 85.69 181 LEU A CA 1
ATOM 1432 C C . LEU A 1 181 ? 23.069 -5.475 -7.535 1.00 85.69 181 LEU A C 1
ATOM 1434 O O . LEU A 1 181 ? 24.252 -5.506 -7.842 1.00 85.69 181 LEU A O 1
ATOM 1438 N N . LYS A 1 182 ? 22.121 -5.053 -8.378 1.00 87.12 182 LYS A N 1
ATOM 1439 C CA . LYS A 1 182 ? 22.361 -4.621 -9.760 1.00 87.12 182 LYS A CA 1
ATOM 1440 C C . LYS A 1 182 ? 21.472 -3.443 -10.135 1.00 87.12 182 LYS A C 1
ATOM 1442 O O . LYS A 1 182 ? 20.324 -3.341 -9.682 1.00 87.12 182 LYS A O 1
ATOM 1447 N N . THR A 1 183 ? 21.982 -2.596 -11.008 1.00 91.25 183 THR A N 1
ATOM 1448 C CA . THR A 1 183 ? 21.330 -1.409 -11.564 1.00 91.25 183 THR A CA 1
ATOM 1449 C C . THR A 1 183 ? 20.249 -1.783 -12.584 1.00 91.25 183 THR A C 1
ATOM 1451 O O . THR A 1 183 ? 20.125 -2.928 -13.034 1.00 91.25 183 THR A O 1
ATOM 1454 N N . VAL A 1 184 ? 19.439 -0.805 -12.995 1.00 90.31 184 VAL A N 1
ATOM 1455 C CA . VAL A 1 184 ? 18.464 -1.003 -14.084 1.00 90.31 184 VAL A CA 1
ATOM 1456 C C . VAL A 1 184 ? 19.174 -1.207 -15.425 1.00 90.31 184 VAL A C 1
ATOM 1458 O O . VAL A 1 184 ? 18.653 -1.921 -16.283 1.00 90.31 184 VAL A O 1
ATOM 1461 N N . CYS A 1 185 ? 20.356 -0.610 -15.595 1.00 92.12 185 CYS A N 1
ATOM 1462 C CA . CYS A 1 185 ? 21.211 -0.783 -16.766 1.00 92.12 185 CYS A CA 1
ATOM 1463 C C . CYS A 1 185 ? 21.623 -2.247 -16.976 1.00 92.12 185 CYS A C 1
ATOM 1465 O O . CYS A 1 185 ? 21.565 -2.738 -18.099 1.00 92.12 185 CYS A O 1
ATOM 1467 N N . GLU A 1 186 ? 21.999 -2.944 -15.906 1.00 90.06 186 GLU A N 1
ATOM 1468 C CA . GLU A 1 186 ? 22.447 -4.343 -15.965 1.00 90.06 186 GLU A CA 1
ATOM 1469 C C . GLU A 1 186 ? 21.273 -5.312 -16.120 1.00 90.06 186 GLU A C 1
ATOM 1471 O O . GLU A 1 186 ? 21.357 -6.299 -16.843 1.00 90.06 186 GLU A O 1
ATOM 1476 N N . LYS A 1 187 ? 20.134 -5.003 -15.490 1.00 89.44 187 LYS A N 1
ATOM 1477 C CA . LYS A 1 187 ? 18.953 -5.876 -15.510 1.00 89.44 187 LYS A CA 1
ATOM 1478 C C . LYS A 1 187 ? 18.176 -5.851 -16.815 1.00 89.44 187 LYS A C 1
ATOM 1480 O O . LYS A 1 187 ? 17.465 -6.813 -17.097 1.00 89.44 187 LYS A O 1
ATOM 1485 N N . LEU A 1 188 ? 18.202 -4.736 -17.545 1.00 90.19 188 LEU A N 1
ATOM 1486 C CA . LEU A 1 188 ? 17.355 -4.505 -18.714 1.00 90.19 188 LEU A CA 1
ATOM 1487 C C . LEU A 1 188 ? 18.177 -3.951 -19.869 1.00 90.19 188 LEU A C 1
ATOM 1489 O O . LEU A 1 188 ? 18.618 -2.804 -19.818 1.00 90.19 188 LEU A O 1
ATOM 1493 N N . PHE A 1 189 ? 18.262 -4.705 -20.960 1.00 90.69 189 PHE A N 1
ATOM 1494 C CA . PHE A 1 189 ? 18.961 -4.296 -22.175 1.00 90.69 189 PHE A CA 1
ATOM 1495 C C . PHE A 1 189 ? 18.073 -4.441 -23.407 1.00 90.69 189 PHE A C 1
ATOM 1497 O O . PHE A 1 189 ? 17.070 -5.151 -23.404 1.00 90.69 189 PHE A O 1
ATOM 1504 N N . LYS A 1 190 ? 18.404 -3.707 -24.466 1.00 90.56 190 LYS A N 1
ATOM 1505 C CA . LYS A 1 190 ? 17.698 -3.750 -25.745 1.00 90.56 190 LYS A CA 1
ATOM 1506 C C . LYS A 1 190 ? 18.486 -4.628 -26.709 1.00 90.56 190 LYS A C 1
ATOM 1508 O O . LYS A 1 190 ? 19.680 -4.401 -26.899 1.00 90.56 190 LYS A O 1
ATOM 1513 N N . CYS A 1 191 ? 17.828 -5.611 -27.318 1.00 88.81 191 CYS A N 1
ATOM 1514 C CA . CYS A 1 191 ? 18.445 -6.428 -28.356 1.00 88.81 191 CYS A CA 1
ATOM 1515 C C . CYS A 1 191 ? 18.910 -5.545 -29.518 1.00 88.81 191 CYS A C 1
ATOM 1517 O O . CYS A 1 191 ? 18.142 -4.702 -29.983 1.00 88.81 191 CYS A O 1
ATOM 1519 N N . LYS A 1 192 ? 20.135 -5.744 -30.012 1.00 85.06 192 LYS A N 1
ATOM 1520 C CA . LYS A 1 192 ? 20.652 -4.971 -31.153 1.00 85.06 192 LYS A CA 1
ATOM 1521 C C . LYS A 1 192 ? 19.967 -5.342 -32.474 1.00 85.06 192 LYS A C 1
ATOM 1523 O O . LYS A 1 192 ? 19.872 -4.487 -33.342 1.00 85.06 192 LYS A O 1
ATOM 1528 N N . THR A 1 193 ? 19.465 -6.573 -32.589 1.00 85.69 193 THR A N 1
ATOM 1529 C CA . THR A 1 193 ? 18.848 -7.099 -33.816 1.00 85.69 193 THR A CA 1
ATOM 1530 C C . THR A 1 193 ? 17.344 -6.843 -33.861 1.00 85.69 193 THR A C 1
ATOM 1532 O O . THR A 1 193 ? 16.847 -6.260 -34.814 1.00 85.69 193 THR A O 1
ATOM 1535 N N . CYS A 1 194 ? 16.602 -7.246 -32.823 1.00 84.69 194 CYS A N 1
ATOM 1536 C CA . CYS A 1 194 ? 15.134 -7.158 -32.824 1.00 84.69 194 CYS A CA 1
ATOM 1537 C C . CYS A 1 194 ? 14.568 -6.013 -31.969 1.00 84.69 194 CYS A C 1
ATOM 1539 O O . CYS A 1 194 ? 13.353 -5.881 -31.844 1.00 84.69 194 CYS A O 1
ATOM 1541 N N . TYR A 1 195 ? 15.422 -5.221 -31.309 1.00 84.50 195 TYR A N 1
ATOM 1542 C CA . TYR A 1 195 ? 15.037 -4.098 -30.441 1.00 84.50 195 TYR A CA 1
ATOM 1543 C C . TYR A 1 195 ? 14.081 -4.436 -29.275 1.00 84.50 195 TYR A C 1
ATOM 1545 O O . TYR A 1 195 ? 13.656 -3.530 -28.549 1.00 84.50 195 TYR A O 1
ATOM 1553 N N . LYS A 1 196 ? 13.784 -5.720 -29.026 1.00 85.25 196 LYS A N 1
ATOM 1554 C CA . LYS A 1 196 ? 13.014 -6.173 -27.859 1.00 85.25 196 LYS A CA 1
ATOM 1555 C C . LYS A 1 196 ? 13.816 -5.892 -26.578 1.00 85.25 196 LYS A C 1
ATOM 1557 O O . LYS A 1 196 ? 15.047 -5.954 -26.568 1.00 85.25 196 LYS A O 1
ATOM 1562 N N . THR A 1 197 ? 13.117 -5.537 -25.497 1.00 87.31 197 THR A N 1
ATOM 1563 C CA . THR A 1 197 ? 13.748 -5.349 -24.179 1.00 87.31 197 THR A CA 1
ATOM 1564 C C . THR A 1 197 ? 13.864 -6.700 -23.494 1.00 87.31 197 THR A C 1
ATOM 1566 O O . THR A 1 197 ? 12.853 -7.353 -23.243 1.00 87.31 197 THR A O 1
ATOM 1569 N N . ILE A 1 198 ? 15.091 -7.094 -23.188 1.00 87.44 198 ILE A N 1
ATOM 1570 C CA . ILE A 1 198 ? 15.442 -8.375 -22.590 1.00 87.44 198 ILE A CA 1
ATOM 1571 C C . ILE A 1 198 ? 15.855 -8.133 -21.143 1.00 87.44 198 ILE A C 1
ATOM 1573 O O . ILE A 1 198 ? 16.404 -7.083 -20.794 1.00 87.44 198 ILE A O 1
ATOM 1577 N N . ARG A 1 199 ? 15.539 -9.109 -20.296 1.00 85.56 199 ARG A N 1
ATOM 1578 C CA . ARG A 1 199 ? 15.949 -9.126 -18.897 1.00 85.56 199 ARG A CA 1
ATOM 1579 C C . ARG A 1 199 ? 17.214 -9.950 -18.755 1.00 85.56 199 ARG A C 1
ATOM 1581 O O . ARG A 1 199 ? 17.366 -10.968 -19.420 1.00 85.56 199 ARG A O 1
ATOM 1588 N N . GLU A 1 200 ? 18.080 -9.535 -17.850 1.00 83.50 200 GLU A N 1
ATOM 1589 C CA . GLU A 1 200 ? 19.223 -10.346 -17.457 1.00 83.50 200 GLU A CA 1
ATOM 1590 C C . GLU A 1 200 ? 18.779 -11.756 -17.025 1.00 83.50 200 GLU A C 1
ATOM 1592 O O . GLU A 1 200 ? 17.784 -11.911 -16.312 1.00 83.50 200 GLU A O 1
ATOM 1597 N N . GLY A 1 201 ? 19.501 -12.777 -17.495 1.00 78.50 201 GLY A N 1
ATOM 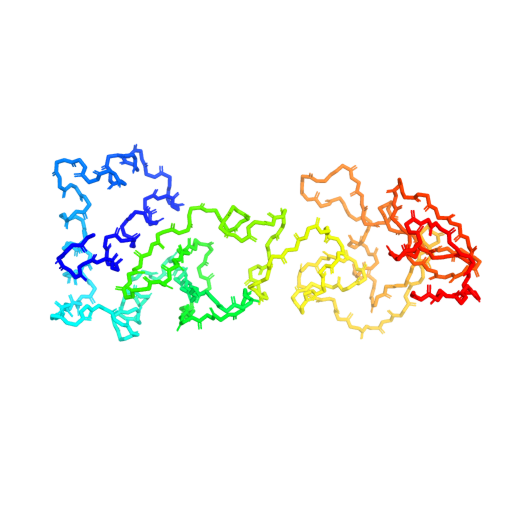1598 C CA . GLY A 1 201 ? 19.220 -14.186 -17.209 1.00 78.50 201 GLY A CA 1
ATOM 1599 C C . GLY A 1 201 ? 18.057 -14.792 -18.001 1.00 78.50 201 GLY A C 1
ATOM 1600 O O . GLY A 1 201 ? 17.755 -15.966 -17.819 1.00 78.50 201 GLY A O 1
ATOM 1601 N N . MET A 1 202 ? 17.397 -14.026 -18.875 1.00 79.31 202 MET A N 1
ATOM 1602 C CA . MET A 1 202 ? 16.376 -14.556 -19.776 1.00 79.31 202 MET A CA 1
ATOM 1603 C C . MET A 1 202 ? 17.007 -14.920 -21.118 1.00 79.31 202 MET A C 1
ATOM 1605 O O . MET A 1 202 ? 17.561 -14.054 -21.797 1.00 79.31 202 MET A O 1
ATOM 1609 N N . GLU A 1 203 ? 16.876 -16.183 -21.525 1.00 76.44 203 GLU A N 1
ATOM 1610 C CA . GLU A 1 203 ? 17.233 -16.593 -22.880 1.00 76.44 203 GLU A CA 1
ATOM 1611 C C . GLU A 1 203 ? 16.342 -15.868 -23.891 1.00 76.44 203 GLU A C 1
ATOM 1613 O O . GLU A 1 203 ? 15.110 -15.909 -23.824 1.00 76.44 203 GLU A O 1
ATOM 1618 N N . HIS A 1 204 ? 16.982 -15.162 -24.818 1.00 83.25 204 HIS A N 1
ATOM 1619 C CA . HIS A 1 204 ? 16.315 -14.444 -25.887 1.00 83.25 204 HIS A CA 1
ATOM 1620 C C . HIS A 1 204 ? 16.793 -14.969 -27.233 1.00 83.25 204 HIS A C 1
ATOM 1622 O O . HIS A 1 204 ? 17.973 -14.873 -27.565 1.00 83.25 204 HIS A O 1
ATOM 1628 N N . THR A 1 205 ? 15.846 -15.427 -28.043 1.00 82.25 205 THR A N 1
ATOM 1629 C CA . THR A 1 205 ? 16.072 -15.730 -29.452 1.00 82.25 205 THR A CA 1
ATOM 1630 C C . THR A 1 205 ? 15.350 -14.674 -30.286 1.00 82.25 205 THR A C 1
ATOM 1632 O O . THR A 1 205 ? 14.186 -14.351 -30.040 1.00 82.25 205 THR A O 1
ATOM 1635 N N . CYS A 1 206 ? 16.057 -14.072 -31.243 1.00 84.12 206 CYS A N 1
ATOM 1636 C CA . CYS A 1 206 ? 15.446 -13.115 -32.162 1.00 84.12 206 CYS A CA 1
ATOM 1637 C C . CYS A 1 206 ? 14.419 -13.813 -33.059 1.00 84.12 206 CYS A C 1
ATOM 1639 O O . CYS A 1 206 ? 14.575 -14.988 -33.378 1.00 84.12 206 CYS A O 1
ATOM 1641 N N . ASN A 1 207 ? 13.392 -13.067 -33.473 1.00 81.69 207 ASN A N 1
ATOM 1642 C CA . ASN A 1 207 ? 12.333 -13.535 -34.374 1.00 81.69 207 ASN A CA 1
ATOM 1643 C C . ASN A 1 207 ? 11.568 -14.766 -33.867 1.00 81.69 207 ASN A C 1
ATOM 1645 O O . ASN A 1 207 ? 11.033 -15.528 -34.667 1.00 81.69 207 ASN A O 1
ATOM 1649 N N . SER A 1 208 ? 11.532 -14.976 -32.550 1.00 81.50 208 SER A N 1
ATOM 1650 C CA . SER A 1 208 ? 10.688 -15.984 -31.926 1.00 81.50 208 SER A CA 1
ATOM 1651 C C . SER A 1 208 ? 9.908 -15.421 -30.739 1.00 81.50 208 SER A C 1
ATOM 1653 O O . SER A 1 208 ? 10.281 -14.416 -30.111 1.00 81.50 208 SER A O 1
ATOM 1655 N N . TYR A 1 209 ? 8.807 -16.096 -30.423 1.00 78.69 209 TYR A N 1
ATOM 1656 C CA . TYR A 1 209 ? 7.981 -15.859 -29.252 1.00 78.69 209 TYR A CA 1
ATOM 1657 C C . TYR A 1 209 ? 7.562 -17.182 -28.611 1.00 78.69 209 TYR A C 1
ATOM 1659 O O . TYR A 1 209 ? 7.444 -18.220 -29.262 1.00 78.69 209 TYR A O 1
ATOM 1667 N N . TYR A 1 210 ? 7.301 -17.147 -27.307 1.00 81.88 210 TYR A N 1
ATOM 1668 C CA . TYR A 1 210 ? 6.754 -18.298 -26.603 1.00 81.88 210 TYR A CA 1
ATOM 1669 C C . TYR A 1 210 ? 5.253 -18.421 -26.883 1.00 81.88 210 TYR A C 1
ATOM 1671 O O . TYR A 1 210 ? 4.453 -17.602 -26.420 1.00 81.88 210 TYR A O 1
ATOM 1679 N N . CYS A 1 211 ? 4.856 -19.455 -27.623 1.00 82.62 211 CYS A N 1
ATOM 1680 C CA . CYS A 1 211 ? 3.453 -19.732 -27.900 1.00 82.62 211 CYS A CA 1
ATOM 1681 C C . CYS A 1 211 ? 2.823 -20.466 -26.708 1.00 82.62 211 CYS A C 1
ATOM 1683 O O . CYS A 1 211 ? 3.226 -21.581 -26.373 1.00 82.62 211 CYS A O 1
ATOM 1685 N N . LYS A 1 212 ? 1.814 -19.855 -26.070 1.00 82.69 212 LYS A N 1
ATOM 1686 C CA . LYS A 1 212 ? 1.131 -20.431 -24.895 1.00 82.69 212 LYS A CA 1
ATOM 1687 C C . LYS A 1 212 ? 0.383 -21.726 -25.215 1.00 82.69 212 LYS A C 1
ATOM 1689 O O . LYS A 1 212 ? 0.340 -22.612 -24.370 1.00 82.69 212 LYS A O 1
ATOM 1694 N N . THR A 1 213 ? -0.160 -21.838 -26.424 1.00 85.75 213 THR A N 1
ATOM 1695 C CA . THR A 1 213 ? -0.873 -23.030 -26.900 1.00 85.75 213 THR A CA 1
ATOM 1696 C C . THR A 1 213 ? 0.105 -24.172 -27.183 1.00 85.75 213 THR A C 1
ATOM 1698 O O . THR A 1 213 ? -0.039 -25.262 -26.644 1.00 85.75 213 THR A O 1
ATOM 1701 N N . CYS A 1 214 ? 1.173 -23.905 -27.945 1.00 86.06 214 CYS A N 1
ATOM 1702 C CA . CYS A 1 214 ? 2.197 -24.903 -28.278 1.00 86.06 214 CYS A CA 1
ATOM 1703 C C . CYS A 1 214 ? 3.188 -25.201 -27.134 1.00 86.06 214 CYS A C 1
ATOM 1705 O O . CYS A 1 214 ? 4.001 -26.116 -27.267 1.00 86.06 214 CYS A O 1
ATOM 1707 N N . LYS A 1 215 ? 3.185 -24.391 -26.067 1.00 85.06 215 LYS A N 1
ATOM 1708 C CA . LYS A 1 215 ? 4.109 -24.429 -24.917 1.00 85.06 215 LYS A CA 1
ATOM 1709 C C . LYS A 1 215 ? 5.605 -24.434 -25.278 1.00 85.06 215 LYS A C 1
ATOM 1711 O O . LYS A 1 215 ? 6.424 -24.944 -24.516 1.00 85.06 215 LYS A O 1
ATOM 1716 N N . LYS A 1 216 ? 5.982 -23.844 -26.416 1.00 84.38 216 LYS A N 1
ATOM 1717 C CA . LYS A 1 216 ? 7.376 -23.753 -26.890 1.00 84.38 216 LYS A CA 1
ATOM 1718 C C . LYS A 1 216 ? 7.653 -22.432 -27.603 1.00 84.38 216 LYS A C 1
ATOM 1720 O O . LYS A 1 216 ? 6.718 -21.774 -28.067 1.00 84.38 216 LYS A O 1
ATOM 1725 N N . ASN A 1 217 ? 8.933 -22.072 -27.712 1.00 83.25 217 ASN A N 1
ATOM 1726 C CA . ASN A 1 217 ? 9.364 -20.963 -28.559 1.00 83.25 217 ASN A CA 1
ATOM 1727 C C . ASN A 1 217 ? 9.116 -21.317 -30.024 1.00 83.25 217 ASN A C 1
ATOM 1729 O O . ASN A 1 217 ? 9.466 -22.401 -30.496 1.00 83.25 217 ASN A O 1
ATOM 1733 N N . ARG A 1 218 ? 8.459 -20.406 -30.723 1.00 83.44 218 ARG A N 1
ATOM 1734 C CA . ARG A 1 218 ? 8.061 -20.531 -32.116 1.00 83.44 218 ARG A CA 1
ATOM 1735 C C . ARG A 1 218 ? 8.504 -19.282 -32.864 1.00 83.44 218 ARG A C 1
ATOM 1737 O O . ARG A 1 218 ? 8.565 -18.226 -32.239 1.00 83.44 218 ARG A O 1
ATOM 1744 N N . PRO A 1 219 ? 8.850 -19.391 -34.150 1.00 83.44 219 PRO A N 1
ATOM 1745 C CA . PRO A 1 219 ? 9.197 -18.218 -34.939 1.00 83.44 219 PRO A CA 1
ATOM 1746 C C . PRO A 1 219 ? 8.009 -17.244 -35.017 1.00 83.44 219 PRO A C 1
ATOM 1748 O O . PRO A 1 219 ? 6.862 -17.638 -34.802 1.00 83.44 219 PRO A O 1
ATOM 1751 N N . ASP A 1 220 ? 8.286 -15.962 -35.252 1.00 78.06 220 ASP A N 1
ATOM 1752 C CA . ASP A 1 220 ? 7.279 -14.887 -35.229 1.00 78.06 220 ASP A CA 1
ATOM 1753 C C . ASP A 1 220 ? 6.167 -15.084 -36.289 1.00 78.06 220 ASP A C 1
ATOM 1755 O O . ASP A 1 220 ? 5.052 -14.609 -36.095 1.00 78.06 220 ASP A O 1
ATOM 1759 N N . ASP A 1 221 ? 6.423 -15.853 -37.350 1.00 81.25 221 ASP A N 1
ATOM 1760 C CA . ASP A 1 221 ? 5.467 -16.256 -38.394 1.00 81.25 221 ASP A CA 1
ATOM 1761 C C . ASP A 1 221 ? 4.639 -17.509 -38.039 1.00 81.25 221 ASP A C 1
ATOM 1763 O O . ASP A 1 221 ? 3.850 -17.999 -38.848 1.00 81.25 221 ASP A O 1
ATOM 1767 N N . HIS A 1 222 ? 4.794 -18.051 -36.828 1.00 82.62 222 HIS A N 1
ATOM 1768 C CA . HIS A 1 222 ? 4.093 -19.259 -36.420 1.00 82.62 222 HIS A CA 1
ATOM 1769 C C . HIS A 1 222 ? 2.578 -19.054 -36.354 1.00 82.62 222 HIS A C 1
ATOM 1771 O O . HIS A 1 222 ? 2.048 -18.451 -35.415 1.00 82.62 222 HIS A O 1
ATOM 1777 N N . LEU A 1 223 ? 1.888 -19.678 -37.307 1.00 82.00 223 LEU A N 1
ATOM 1778 C CA . LEU A 1 223 ? 0.448 -19.883 -37.285 1.00 82.00 223 LEU A CA 1
ATOM 1779 C C . LEU A 1 223 ? 0.126 -20.988 -36.274 1.00 82.00 223 LEU A C 1
ATOM 1781 O O . LEU A 1 223 ? 0.350 -22.177 -36.512 1.00 82.00 223 LEU A O 1
ATOM 1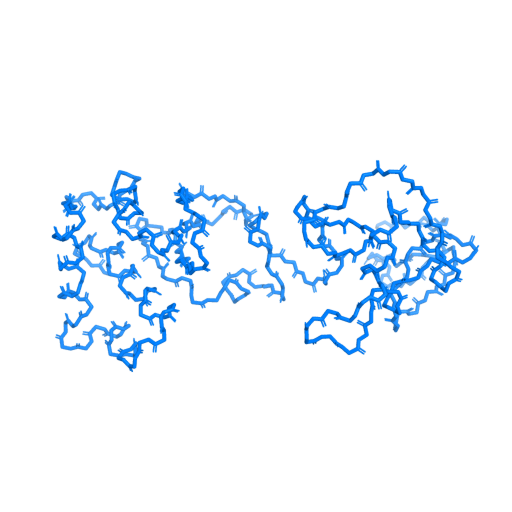785 N N . CYS A 1 224 ? -0.338 -20.575 -35.097 1.00 79.88 224 CYS A N 1
ATOM 1786 C CA . CYS A 1 224 ? -0.810 -21.498 -34.080 1.00 79.88 224 CYS A CA 1
ATOM 1787 C C . CYS A 1 224 ? -2.284 -21.815 -34.336 1.00 79.88 224 CYS A C 1
ATOM 1789 O O . CYS A 1 224 ? -3.151 -20.991 -34.054 1.00 79.88 224 CYS A O 1
ATOM 1791 N N . TYR A 1 225 ? -2.558 -23.012 -34.841 1.00 73.94 225 TYR A N 1
ATOM 1792 C CA . TYR A 1 225 ? -3.915 -23.538 -34.944 1.00 73.94 225 TYR A CA 1
ATOM 1793 C C . TYR A 1 225 ? -4.307 -24.151 -33.595 1.00 73.94 225 TYR A C 1
ATOM 1795 O O . TYR A 1 225 ? -3.490 -24.841 -32.977 1.00 73.94 225 TYR A O 1
ATOM 1803 N N . MET A 1 226 ? -5.491 -23.781 -33.099 1.00 56.38 226 MET A N 1
ATOM 1804 C CA . MET A 1 226 ? -6.059 -24.302 -31.849 1.00 56.38 226 MET A CA 1
ATOM 1805 C C . MET A 1 226 ? -6.622 -25.702 -32.044 1.00 56.38 226 MET A C 1
ATOM 1807 O O . MET A 1 226 ? -7.196 -25.943 -33.128 1.00 56.38 226 MET A O 1
#

Organism: Photinus pyralis (NCBI:txid7054)

Secondary structure (DSSP, 8-state):
--SSTHHHHHHHHHHHHHHT-TTHHHHHTTGGGHHHHHHHHHHHHTT----TT---HHHHHHHHHH-TTEEEEEEESSSSS--EEEE-S---SEEEEEEEETTEEEE-S-HHHHTT-SEEETTTTEEESSTTT---TTS-TTT-PSSPPP----EE-TTT--EESSHHHHHHTTS--TT-SS-HHHHEEE-TTT--EEETT----TTEEEETTTTEEEETT-----